Protein AF-A0A955DL67-F1 (afdb_monomer_lite)

Foldseek 3Di:
DDDDDDDDDDDDDDDDDDDDDDDPPPPPPPPPPVPPPPFAWEKPPDDPPDPHDDACQDPPNLLVLLQVLLVVQLVCVVVVNHDLAEEEFEGPNQDPVSVVVSQVSSCVSSVHDRYDHDAPVCPLGFYWYFRIWTGTRQKIKTKIKGWGQDPDPDPRRTFIKIKIWIWGGHPHRIDTPDIDIDDTNPDDDGDGDHDPPPPPPPCPPVNDPPPPPPPPPPPPDPPDDPPDDDDDDDDPDPDDDDDDDPDPDDDDDDDDDDDDDPPPDD

Structure (mmCIF, N/CA/C/O backbone):
data_AF-A0A955DL67-F1
#
_entry.id   AF-A0A955DL67-F1
#
loop_
_atom_site.group_PDB
_atom_site.id
_atom_site.type_symbol
_atom_site.label_atom_id
_atom_site.label_alt_id
_atom_site.label_comp_id
_atom_site.label_asym_id
_atom_site.label_entity_id
_atom_site.label_seq_id
_atom_site.pdbx_PDB_ins_code
_atom_site.Cartn_x
_atom_site.Cartn_y
_atom_site.Cartn_z
_atom_site.occupancy
_atom_site.B_iso_or_equiv
_atom_site.auth_seq_id
_atom_site.auth_comp_id
_atom_site.auth_asym_id
_atom_site.auth_atom_id
_atom_site.pdbx_PDB_model_num
ATOM 1 N N . MET A 1 1 ? 7.638 48.743 3.518 1.00 50.56 1 MET A N 1
ATOM 2 C CA . MET A 1 1 ? 6.334 49.421 3.695 1.00 50.56 1 MET A CA 1
ATOM 3 C C . MET A 1 1 ? 5.644 48.842 4.920 1.00 50.56 1 MET A C 1
ATOM 5 O O . MET A 1 1 ? 5.455 47.637 4.982 1.00 50.56 1 MET A O 1
ATOM 9 N N . LYS A 1 2 ? 5.372 49.690 5.919 1.00 55.09 2 LYS A N 1
ATOM 10 C CA . LYS A 1 2 ? 4.618 49.377 7.143 1.00 55.09 2 LYS A CA 1
ATOM 11 C C . LYS A 1 2 ? 3.129 49.570 6.864 1.00 55.09 2 LYS A C 1
ATOM 13 O O . LYS A 1 2 ? 2.764 50.664 6.449 1.00 55.09 2 LYS A O 1
ATOM 18 N N . THR A 1 3 ? 2.286 48.601 7.207 1.00 60.94 3 THR A N 1
ATOM 19 C CA . THR A 1 3 ? 0.854 48.851 7.432 1.00 60.94 3 THR A CA 1
ATOM 20 C C . THR A 1 3 ? 0.344 48.048 8.628 1.00 60.94 3 THR A C 1
ATOM 22 O O . THR A 1 3 ? 0.204 46.831 8.609 1.00 60.94 3 THR A O 1
ATOM 25 N N . HIS A 1 4 ? 0.096 48.808 9.693 1.00 60.84 4 HIS A N 1
ATOM 26 C CA . HIS A 1 4 ? -0.724 48.502 10.859 1.00 60.84 4 HIS A CA 1
ATOM 27 C C . HIS A 1 4 ? -2.166 48.137 10.460 1.00 60.84 4 HIS A C 1
ATOM 29 O O . HIS A 1 4 ? -2.760 48.839 9.643 1.00 60.84 4 HIS A O 1
ATOM 35 N N . ARG A 1 5 ? -2.786 47.160 11.138 1.00 58.16 5 ARG A N 1
ATOM 36 C CA . ARG A 1 5 ? -4.252 47.110 11.345 1.00 58.16 5 ARG A CA 1
ATOM 37 C C . ARG A 1 5 ? -4.576 46.237 12.564 1.00 58.16 5 ARG A C 1
ATOM 39 O O . ARG A 1 5 ? -4.344 45.039 12.553 1.00 58.16 5 ARG A O 1
ATOM 46 N N . GLN A 1 6 ? -4.696 46.869 13.729 1.00 59.53 6 GLN A N 1
ATOM 47 C CA . GLN A 1 6 ? -5.940 47.243 14.427 1.00 59.53 6 GLN A CA 1
ATOM 48 C C . GLN A 1 6 ? -6.676 46.065 15.085 1.00 59.53 6 GLN A C 1
ATOM 50 O O . GLN A 1 6 ? -7.442 45.337 14.465 1.00 59.53 6 GLN A O 1
ATOM 55 N N . ARG A 1 7 ? -6.439 45.962 16.401 1.00 59.59 7 ARG A N 1
ATOM 56 C CA . ARG A 1 7 ? -7.275 45.281 17.391 1.00 59.59 7 ARG A CA 1
ATOM 57 C C . ARG A 1 7 ? -8.605 46.030 17.513 1.00 59.59 7 ARG A C 1
ATOM 59 O O . ARG A 1 7 ? -8.595 47.220 17.817 1.00 59.59 7 ARG A O 1
ATOM 66 N N . GLY A 1 8 ? -9.715 45.325 17.337 1.00 55.12 8 GLY A N 1
ATOM 67 C CA . GLY A 1 8 ? -11.051 45.777 17.717 1.00 55.12 8 GLY A CA 1
ATOM 68 C C . GLY A 1 8 ? -11.641 44.784 18.707 1.00 55.12 8 GLY A C 1
ATOM 69 O O . GLY A 1 8 ? -12.022 43.685 18.319 1.00 55.12 8 GLY A O 1
ATOM 70 N N . GLY A 1 9 ? -11.648 45.153 19.988 1.00 64.62 9 GLY A N 1
ATOM 71 C CA . GLY A 1 9 ? -12.405 44.456 21.021 1.00 64.62 9 GLY A CA 1
ATOM 72 C C . GLY A 1 9 ? -13.867 44.895 21.000 1.00 64.62 9 GLY A C 1
ATOM 73 O O . GLY A 1 9 ? -14.167 46.048 20.697 1.00 64.62 9 GLY A O 1
ATOM 74 N N . ALA A 1 10 ? -14.764 43.982 21.359 1.00 58.53 10 ALA A N 1
ATOM 75 C CA . ALA A 1 10 ? -16.141 44.294 21.714 1.00 58.53 10 ALA A CA 1
ATOM 76 C C . ALA A 1 10 ? -16.630 43.330 22.818 1.00 58.53 10 ALA A C 1
ATOM 78 O O . ALA A 1 10 ? -16.063 42.247 22.972 1.00 58.53 10 ALA A O 1
ATOM 79 N N . PRO A 1 11 ? -17.601 43.762 23.643 1.00 59.66 11 PRO A N 1
ATOM 80 C CA . PRO A 1 11 ? -17.563 43.552 25.086 1.00 59.66 11 PRO A CA 1
ATOM 81 C C . PRO A 1 11 ? -18.395 42.381 25.616 1.00 59.66 11 PRO A C 1
ATOM 83 O O . PRO A 1 11 ? -19.334 41.885 24.996 1.00 59.66 11 PRO A O 1
ATOM 86 N N . ALA A 1 12 ? -18.044 42.031 26.852 1.00 55.19 12 ALA A N 1
ATOM 87 C CA . ALA A 1 12 ? -18.730 41.127 27.754 1.00 55.19 12 ALA A CA 1
ATOM 88 C C . ALA A 1 12 ? -20.240 41.396 27.866 1.00 55.19 12 ALA A C 1
ATOM 90 O O . ALA A 1 12 ? -20.678 42.513 28.146 1.00 55.19 12 ALA A O 1
ATOM 91 N N . ARG A 1 13 ? -21.024 40.320 27.772 1.00 57.78 13 ARG A N 1
ATOM 92 C CA . ARG A 1 13 ? -22.365 40.232 28.351 1.00 57.78 13 ARG A CA 1
ATOM 93 C C . ARG A 1 13 ? -22.395 39.068 29.332 1.00 57.78 13 ARG A C 1
ATOM 95 O O . ARG A 1 13 ? -22.744 37.945 28.994 1.00 57.78 13 ARG A O 1
ATOM 102 N N . ALA A 1 14 ? -21.984 39.371 30.560 1.00 60.62 14 ALA A N 1
ATOM 103 C CA . ALA A 1 14 ? -22.526 38.712 31.736 1.00 60.62 14 ALA A CA 1
ATOM 104 C C . ALA A 1 14 ? -24.006 39.095 31.828 1.00 60.62 14 ALA A C 1
ATOM 106 O O . ALA A 1 14 ? -24.291 40.266 31.619 1.00 60.62 14 ALA A O 1
ATOM 107 N N . TRP A 1 15 ? -24.900 38.146 32.117 1.00 51.53 15 TRP A N 1
ATOM 108 C CA . TRP A 1 15 ? -26.167 38.303 32.853 1.00 51.53 15 TRP A CA 1
ATOM 109 C C . TRP A 1 15 ? -26.753 36.904 33.093 1.00 51.53 15 TRP A C 1
ATOM 111 O O . TRP A 1 15 ? -26.822 36.098 32.171 1.00 51.53 15 TRP A O 1
ATOM 121 N N . GLY A 1 16 ? -27.160 36.626 34.336 1.00 48.31 16 GLY A N 1
ATOM 122 C CA . GLY A 1 16 ? -27.998 35.466 34.664 1.00 48.31 16 GLY A CA 1
ATOM 123 C C . GLY A 1 16 ? -27.368 34.363 35.517 1.00 48.31 16 GLY A C 1
ATOM 124 O O . GLY A 1 16 ? -27.493 33.190 35.189 1.00 48.31 16 GLY A O 1
ATOM 125 N N . ARG A 1 17 ? -26.736 34.704 36.648 1.00 62.28 17 ARG A N 1
ATOM 126 C CA . ARG A 1 17 ? -26.647 33.779 37.793 1.00 62.28 17 ARG A CA 1
ATOM 127 C C . ARG A 1 17 ? -27.934 33.946 38.594 1.00 62.28 17 ARG A C 1
ATOM 129 O O . ARG A 1 17 ? -28.106 35.034 39.130 1.00 62.28 17 ARG A O 1
ATOM 136 N N . THR A 1 18 ? -28.792 32.929 38.703 1.00 50.81 18 THR A N 1
ATOM 137 C CA . THR A 1 18 ? -29.360 32.461 39.991 1.00 50.81 18 THR A CA 1
ATOM 138 C C . THR A 1 18 ? -30.413 31.355 39.829 1.00 50.81 18 THR A C 1
ATOM 140 O O . THR A 1 18 ? -31.404 31.509 39.131 1.00 50.81 18 THR A O 1
ATOM 143 N N . ALA A 1 19 ? -30.180 30.281 40.592 1.00 52.47 19 ALA A N 1
ATOM 144 C CA . ALA A 1 19 ? -31.172 29.502 41.335 1.00 52.47 19 ALA A CA 1
ATOM 145 C C . ALA A 1 19 ? -32.145 28.575 40.585 1.00 52.47 19 ALA A C 1
ATOM 147 O O . ALA A 1 19 ? -33.325 28.880 40.540 1.00 52.47 19 ALA A O 1
ATOM 148 N N . ILE A 1 20 ? -31.678 27.375 40.193 1.00 53.81 20 ILE A N 1
ATOM 149 C CA . ILE A 1 20 ? -32.379 26.096 40.465 1.00 53.81 20 ILE A CA 1
ATOM 150 C C . ILE A 1 20 ? -31.325 24.988 40.702 1.00 53.81 20 ILE A C 1
ATOM 152 O O . ILE A 1 20 ? -30.972 24.221 39.814 1.00 53.81 20 ILE A O 1
ATOM 156 N N . TRP A 1 21 ? -30.792 24.933 41.922 1.00 51.16 21 TRP A N 1
ATOM 157 C CA . TRP A 1 21 ? -30.311 23.702 42.568 1.00 51.16 21 TRP A CA 1
ATOM 158 C C . TRP A 1 21 ? -31.463 23.325 43.522 1.00 51.16 21 TRP A C 1
ATOM 160 O O . TRP A 1 21 ? -31.921 24.202 44.245 1.00 51.16 21 TRP A O 1
ATOM 170 N N . MET A 1 22 ? -32.108 22.154 43.494 1.00 51.00 22 MET A N 1
ATOM 171 C CA . MET A 1 22 ? -31.718 20.989 44.310 1.00 51.00 22 MET A CA 1
ATOM 172 C C . MET A 1 22 ? -32.725 19.807 44.164 1.00 51.00 22 MET A C 1
ATOM 174 O O . MET A 1 22 ? -33.075 19.170 45.150 1.00 51.00 22 MET A O 1
ATOM 178 N N . LEU A 1 23 ? -33.221 19.476 42.962 1.00 49.91 23 LEU A N 1
ATOM 179 C CA . LEU A 1 23 ? -34.107 18.298 42.770 1.00 49.91 23 LEU A CA 1
ATOM 180 C C . LEU A 1 23 ? -33.753 17.424 41.546 1.00 49.91 23 LEU A C 1
ATOM 182 O O . LEU A 1 23 ? -34.611 16.764 40.973 1.00 49.91 23 LEU A O 1
ATOM 186 N N . ALA A 1 24 ? -32.476 17.384 41.151 1.00 52.12 24 ALA A N 1
ATOM 187 C CA . ALA A 1 24 ? -31.982 16.603 40.004 1.00 52.12 24 ALA A CA 1
ATOM 188 C C . ALA A 1 24 ? -30.765 15.719 40.362 1.00 52.12 24 ALA A C 1
ATOM 190 O O . ALA A 1 24 ? -29.822 15.591 39.588 1.00 52.12 24 ALA A O 1
ATOM 191 N N . GLY A 1 25 ? -30.756 15.141 41.568 1.00 49.00 25 GLY A N 1
ATOM 192 C CA . GLY A 1 25 ? -29.616 14.392 42.121 1.00 49.00 25 GLY A CA 1
ATOM 193 C C . GLY A 1 25 ? -29.577 12.882 41.841 1.00 49.00 25 GLY A C 1
ATOM 194 O O . GLY A 1 25 ? -28.689 12.220 42.359 1.00 49.00 25 GLY A O 1
ATOM 195 N N . GLY A 1 26 ? -30.514 12.314 41.068 1.00 47.59 26 GLY A N 1
ATOM 196 C CA . GLY A 1 26 ? -30.669 10.848 40.959 1.00 47.59 26 GLY A CA 1
ATOM 197 C C . GLY A 1 26 ? -30.517 10.219 39.568 1.00 47.59 26 GLY A C 1
ATOM 198 O O . GLY A 1 26 ? -30.445 9.001 39.472 1.00 47.59 26 GLY A O 1
ATOM 199 N N . LEU A 1 27 ? -30.460 11.005 38.486 1.00 50.97 27 LEU A N 1
ATOM 200 C CA . LEU A 1 27 ? -30.561 10.494 37.100 1.00 50.97 27 LEU A CA 1
ATOM 201 C C . LEU A 1 27 ? -29.361 10.847 36.199 1.00 50.97 27 LEU A C 1
ATOM 203 O O . LEU A 1 27 ? -29.427 10.691 34.985 1.00 50.97 27 LEU A O 1
ATOM 207 N N . LEU A 1 28 ? -28.249 11.299 36.786 1.00 51.88 28 LEU A N 1
ATOM 208 C CA . LEU A 1 28 ? -27.034 11.726 36.070 1.00 51.88 28 LEU A CA 1
ATOM 209 C C . LEU A 1 28 ? -25.841 10.762 36.223 1.00 51.88 28 LEU A C 1
ATOM 211 O O . LEU A 1 28 ? -24.746 11.070 35.765 1.00 51.88 28 LEU A O 1
ATOM 215 N N . GLY A 1 29 ? -26.043 9.592 36.843 1.00 53.12 29 GLY A N 1
ATOM 216 C CA . GLY A 1 29 ? -24.982 8.601 37.084 1.00 53.12 29 GLY A CA 1
ATOM 217 C C . GLY A 1 29 ? -24.897 7.444 36.077 1.00 53.12 29 GLY A C 1
ATOM 218 O O . GLY A 1 29 ? -23.952 6.668 36.146 1.00 53.12 29 GLY A O 1
ATOM 219 N N . GLY A 1 30 ? -25.862 7.295 35.159 1.00 53.47 30 GLY A N 1
ATOM 220 C CA . GLY A 1 30 ? -26.029 6.057 34.374 1.00 53.47 30 GLY A CA 1
ATOM 221 C C . GLY A 1 30 ? -25.525 6.062 32.925 1.00 53.47 30 GLY A C 1
ATOM 222 O O . GLY A 1 30 ? -25.425 4.996 32.326 1.00 53.47 30 GLY A O 1
ATOM 223 N N . SER A 1 31 ? -25.198 7.217 32.336 1.00 55.00 31 SER A N 1
ATOM 224 C CA . SER A 1 31 ? -25.031 7.320 30.869 1.00 55.00 31 SER A CA 1
ATOM 225 C C . SER A 1 31 ? -23.583 7.372 30.364 1.00 55.00 31 SER A C 1
ATOM 227 O O . SER A 1 31 ? -23.368 7.592 29.175 1.00 55.00 31 SER A O 1
ATOM 229 N N . LEU A 1 32 ? -22.574 7.162 31.221 1.00 55.41 32 LEU A N 1
ATOM 230 C CA . LEU A 1 32 ? -21.162 7.252 30.809 1.00 55.41 32 LEU A CA 1
ATOM 231 C C . LEU A 1 32 ? -20.592 5.961 30.183 1.00 55.41 32 LEU A C 1
ATOM 233 O O . LEU A 1 32 ? -19.505 5.999 29.616 1.00 55.41 32 LEU A O 1
ATOM 237 N N . ALA A 1 33 ? -21.314 4.835 30.236 1.00 55.84 33 ALA A N 1
ATOM 238 C CA . ALA A 1 33 ? -20.821 3.542 29.741 1.00 55.84 33 ALA A CA 1
ATOM 239 C C . ALA A 1 33 ? -21.082 3.280 28.240 1.00 55.84 33 ALA A C 1
ATOM 241 O O . ALA A 1 33 ? -20.516 2.349 27.677 1.00 55.84 33 ALA A O 1
ATOM 242 N N . LEU A 1 34 ? -21.898 4.100 27.564 1.00 54.91 34 LEU A N 1
ATOM 243 C CA . LEU A 1 34 ? -22.280 3.883 26.155 1.00 54.91 34 LEU A CA 1
ATOM 244 C C . LEU A 1 34 ? -21.429 4.664 25.138 1.00 54.91 34 LEU A C 1
ATOM 246 O O . LEU A 1 34 ? -21.654 4.559 23.936 1.00 54.91 34 LEU A O 1
ATOM 250 N N . LEU A 1 35 ? -20.425 5.420 25.594 1.00 55.50 35 LEU A N 1
ATOM 251 C CA . LEU A 1 35 ? -19.427 6.045 24.713 1.00 55.50 35 LEU A CA 1
ATOM 252 C C . LEU A 1 35 ? -18.197 5.155 24.474 1.00 55.50 35 LEU A C 1
ATOM 254 O O . LEU A 1 35 ? -17.226 5.614 23.872 1.00 55.50 35 LEU A O 1
ATOM 258 N N . GLY A 1 36 ? -18.247 3.887 24.898 1.00 55.50 36 GLY A N 1
ATOM 259 C CA . GLY A 1 36 ? -17.309 2.846 24.482 1.00 55.50 36 GLY A CA 1
ATOM 260 C C . GLY A 1 36 ? -17.472 2.560 22.991 1.00 55.50 36 GLY A C 1
ATOM 261 O O . GLY A 1 36 ? -18.089 1.574 22.604 1.00 55.50 36 GLY A O 1
ATOM 262 N N . GLY A 1 37 ? -16.981 3.476 22.155 1.00 57.62 37 GLY A N 1
ATOM 263 C CA . GLY A 1 37 ? -16.979 3.336 20.709 1.00 57.62 37 GLY A CA 1
ATOM 264 C C . GLY A 1 37 ? -16.319 2.021 20.331 1.00 57.62 37 GLY A C 1
ATOM 265 O O . GLY A 1 37 ? -15.267 1.688 20.871 1.00 57.62 37 GLY A O 1
ATOM 266 N N . CYS A 1 38 ? -16.960 1.279 19.432 1.00 64.94 38 CYS A N 1
ATOM 267 C CA . CYS A 1 38 ? -16.476 0.007 18.922 1.00 64.94 38 CYS A CA 1
ATOM 268 C C . CYS A 1 38 ? -15.022 0.166 18.457 1.00 64.94 38 CYS A C 1
ATOM 270 O O . CYS A 1 38 ? -14.762 0.709 17.379 1.00 64.94 38 CYS A O 1
ATOM 272 N N . ALA A 1 39 ? -14.069 -0.257 19.289 1.00 64.69 39 ALA A N 1
ATOM 273 C CA . ALA A 1 39 ? -12.673 -0.310 18.908 1.00 64.69 39 ALA A CA 1
ATOM 274 C C . ALA A 1 39 ? -12.589 -1.333 17.778 1.00 64.69 39 ALA A C 1
ATOM 276 O O . ALA A 1 39 ? -12.848 -2.518 17.977 1.00 64.69 39 ALA A O 1
ATOM 277 N N . THR A 1 40 ? -12.336 -0.852 16.563 1.00 79.50 40 THR A N 1
ATOM 278 C CA . THR A 1 40 ? -12.203 -1.753 15.427 1.00 79.50 40 THR A CA 1
ATOM 279 C C . THR A 1 40 ? -10.843 -2.420 15.534 1.00 79.50 40 THR A C 1
ATOM 281 O O . THR A 1 40 ? -9.809 -1.752 15.626 1.00 79.50 40 THR A O 1
ATOM 284 N N . TYR A 1 41 ? -10.871 -3.743 15.563 1.00 88.94 41 TYR A N 1
ATOM 285 C CA . TYR A 1 41 ? -9.701 -4.595 15.513 1.00 88.94 41 TYR A CA 1
ATOM 286 C C . TYR A 1 41 ? -9.743 -5.326 14.186 1.00 88.94 41 TYR A C 1
ATOM 288 O O . TYR A 1 41 ? -10.752 -5.958 13.878 1.00 88.94 41 TYR A O 1
ATOM 296 N N . ALA A 1 42 ? -8.679 -5.218 13.401 1.00 89.44 42 ALA A N 1
ATOM 297 C CA . ALA A 1 42 ? -8.591 -5.925 12.136 1.00 89.44 42 ALA A CA 1
ATOM 298 C C . ALA A 1 42 ? -7.161 -6.354 11.849 1.00 89.44 42 ALA A C 1
ATOM 300 O O . ALA A 1 42 ? -6.236 -5.570 12.060 1.00 89.44 42 ALA A O 1
ATOM 301 N N . ASN A 1 43 ? -6.996 -7.573 11.342 1.00 92.56 43 ASN A N 1
ATOM 302 C CA . ASN A 1 43 ? -5.698 -8.096 10.946 1.00 92.56 43 ASN A CA 1
ATOM 303 C C . ASN A 1 43 ? -5.789 -8.763 9.578 1.00 92.56 43 ASN A C 1
ATOM 305 O O . ASN A 1 43 ? -6.724 -9.501 9.281 1.00 92.56 43 ASN A O 1
ATOM 309 N N . TYR A 1 44 ? -4.760 -8.541 8.780 1.00 91.56 44 TYR A N 1
ATOM 310 C CA . TYR A 1 44 ? -4.447 -9.314 7.601 1.00 91.56 44 TYR A CA 1
ATOM 311 C C . TYR A 1 44 ? -2.927 -9.561 7.561 1.00 91.56 44 TYR A C 1
ATOM 313 O O . TYR A 1 44 ? -2.173 -8.597 7.729 1.00 91.56 44 TYR A O 1
ATOM 321 N N . PRO A 1 45 ? -2.458 -10.796 7.309 1.00 92.62 45 PRO A N 1
ATOM 322 C CA . PRO A 1 45 ? -3.263 -12.018 7.242 1.00 92.62 45 PRO A CA 1
ATOM 323 C C . PRO A 1 45 ? -3.965 -12.312 8.579 1.00 92.62 45 PRO A C 1
ATOM 325 O O . PRO A 1 45 ? -3.622 -11.736 9.615 1.00 92.62 45 PRO A O 1
ATOM 328 N N . ALA A 1 46 ? -4.979 -13.180 8.543 1.00 89.12 46 ALA A N 1
ATOM 329 C CA . ALA A 1 46 ? -5.701 -13.581 9.746 1.00 89.12 46 ALA A CA 1
ATOM 330 C C . ALA A 1 46 ? -4.741 -14.264 10.733 1.00 89.12 46 ALA A C 1
ATOM 332 O O . ALA A 1 46 ? -3.979 -15.155 10.356 1.00 89.12 46 ALA A O 1
ATOM 333 N N . ILE A 1 47 ? -4.786 -13.849 11.998 1.00 89.44 47 ILE A N 1
ATOM 334 C CA . ILE A 1 47 ? -4.052 -14.507 13.083 1.00 89.44 47 ILE A CA 1
ATOM 335 C C . ILE A 1 47 ? -5.002 -15.525 13.705 1.00 89.44 47 ILE A C 1
ATOM 337 O O . ILE A 1 47 ? -6.110 -15.166 14.111 1.00 89.44 47 ILE A O 1
ATOM 341 N N . GLU A 1 48 ? -4.587 -16.792 13.766 1.00 89.38 48 GLU A N 1
ATOM 342 C CA . GLU A 1 48 ? -5.400 -17.847 14.370 1.00 89.38 48 GLU A CA 1
ATOM 343 C C . GLU A 1 48 ? -5.780 -17.445 15.805 1.00 89.38 48 GLU A C 1
ATOM 345 O O . GLU A 1 48 ? -4.922 -17.044 16.593 1.00 89.38 48 GLU A O 1
ATOM 350 N N . ARG A 1 49 ? -7.070 -17.567 16.143 1.00 87.06 49 ARG A N 1
ATOM 351 C CA . ARG A 1 49 ? -7.631 -17.271 17.476 1.00 87.06 49 ARG A CA 1
ATOM 352 C C . ARG A 1 49 ? -7.658 -15.788 17.880 1.00 87.06 49 ARG A C 1
ATOM 354 O O . ARG A 1 49 ? -7.935 -15.504 19.043 1.00 87.06 49 ARG A O 1
ATOM 361 N N . ASP A 1 50 ? -7.427 -14.841 16.965 1.00 84.00 50 ASP A N 1
ATOM 362 C CA . ASP A 1 50 ? -7.728 -13.424 17.233 1.00 84.00 50 ASP A CA 1
ATOM 363 C C . ASP A 1 50 ? -9.227 -13.139 17.001 1.00 84.00 50 ASP A C 1
ATOM 365 O O . ASP A 1 50 ? -9.849 -13.673 16.084 1.00 84.00 50 ASP A O 1
ATOM 369 N N . LEU A 1 51 ? -9.807 -12.275 17.836 1.00 85.06 51 LEU A N 1
ATOM 370 C CA . LEU A 1 51 ? -11.185 -11.778 17.720 1.00 85.06 51 LEU A CA 1
ATOM 371 C C . LEU A 1 51 ? -11.306 -10.618 16.713 1.00 85.06 51 LEU A C 1
ATOM 373 O O . LEU A 1 51 ? -12.374 -10.023 16.563 1.00 85.06 51 LEU A O 1
ATOM 377 N N . ALA A 1 52 ? -10.204 -10.253 16.058 1.00 84.56 52 ALA A N 1
ATOM 378 C CA . ALA A 1 52 ? -10.156 -9.215 15.041 1.00 84.56 52 ALA A CA 1
ATOM 379 C C . ALA A 1 52 ? -10.949 -9.594 13.779 1.00 84.56 52 ALA A C 1
ATOM 381 O O . ALA A 1 52 ? -11.008 -10.755 13.372 1.00 84.56 52 ALA A O 1
ATOM 382 N N . VAL A 1 53 ? -11.519 -8.587 13.117 1.00 86.06 53 VAL A N 1
ATOM 383 C CA . VAL A 1 53 ? -12.165 -8.762 11.816 1.00 86.06 53 VAL A CA 1
ATOM 384 C C . VAL A 1 53 ? -11.094 -8.987 10.748 1.00 86.06 53 VAL A C 1
ATOM 386 O O . VAL A 1 53 ? -10.171 -8.188 10.609 1.00 86.06 53 VAL A O 1
ATOM 389 N N . ASN A 1 54 ? -11.230 -10.066 9.981 1.00 89.62 54 ASN A N 1
ATOM 390 C CA . ASN A 1 54 ? -10.227 -10.489 8.998 1.00 89.62 54 ASN A CA 1
ATOM 391 C C . ASN A 1 54 ? -10.663 -10.260 7.537 1.00 89.62 54 ASN A C 1
ATOM 393 O O . ASN A 1 54 ? -9.970 -10.688 6.619 1.00 89.62 54 ASN A O 1
ATOM 397 N N . ASP A 1 55 ? -11.812 -9.615 7.305 1.00 90.12 55 ASP A N 1
ATOM 398 C CA . ASP A 1 55 ? -12.306 -9.304 5.958 1.00 90.12 55 ASP A CA 1
ATOM 399 C C . ASP A 1 55 ? -11.661 -8.004 5.438 1.00 90.12 55 ASP A C 1
ATOM 401 O O . ASP A 1 55 ? -11.958 -6.935 5.974 1.00 90.12 55 ASP A O 1
ATOM 405 N N . PRO A 1 56 ? -10.814 -8.037 4.391 1.00 92.31 56 PRO A N 1
ATOM 406 C CA . PRO A 1 56 ? -10.150 -6.838 3.873 1.00 92.31 56 PRO A CA 1
ATOM 407 C C . PRO A 1 56 ? -11.109 -5.826 3.223 1.00 92.31 56 PRO A C 1
ATOM 409 O O . PRO A 1 56 ? -10.710 -4.692 2.951 1.00 92.31 56 PRO A O 1
ATOM 412 N N . ASN A 1 57 ? -12.368 -6.200 2.972 1.00 92.75 57 ASN A N 1
ATOM 413 C CA . ASN A 1 57 ? -13.362 -5.340 2.331 1.00 92.75 57 ASN A CA 1
ATOM 414 C C . ASN A 1 57 ? -14.104 -4.428 3.317 1.00 92.75 57 ASN A C 1
ATOM 416 O O . ASN A 1 57 ? -14.760 -3.472 2.892 1.00 92.75 57 ASN A O 1
ATOM 420 N N . ILE A 1 58 ? -14.014 -4.689 4.624 1.00 91.94 58 ILE A N 1
ATOM 421 C CA . ILE A 1 58 ? -14.738 -3.908 5.629 1.00 91.94 58 ILE A CA 1
ATOM 422 C C . ILE A 1 58 ? -14.025 -2.597 5.968 1.00 91.94 58 ILE A C 1
ATOM 424 O O . ILE A 1 58 ? -12.798 -2.503 6.050 1.00 91.94 58 ILE A O 1
ATOM 428 N N . HIS A 1 59 ? -14.808 -1.549 6.226 1.00 91.44 59 HIS A N 1
ATOM 429 C CA . HIS A 1 59 ? -14.255 -0.316 6.778 1.00 91.44 59 HIS A CA 1
ATOM 430 C C . HIS A 1 59 ? -13.633 -0.578 8.163 1.00 91.44 59 HIS A C 1
ATOM 432 O O . HIS A 1 59 ? -14.278 -1.221 8.989 1.00 91.44 59 HIS A O 1
ATOM 438 N N . PRO A 1 60 ? -12.428 -0.043 8.457 1.00 93.00 60 PRO A N 1
ATOM 439 C CA . PRO A 1 60 ? -11.702 0.989 7.704 1.00 93.00 60 PRO A CA 1
ATOM 440 C C . PRO A 1 60 ? -10.542 0.490 6.810 1.00 93.00 60 PRO A C 1
ATOM 442 O O . PRO A 1 60 ? -9.772 1.324 6.326 1.00 93.00 60 PRO A O 1
ATOM 445 N N . ILE A 1 61 ? -10.398 -0.819 6.575 1.00 94.88 61 ILE A N 1
ATOM 446 C CA . ILE A 1 61 ? -9.206 -1.427 5.949 1.00 94.88 61 ILE A CA 1
ATOM 447 C C . ILE A 1 61 ? -8.878 -0.849 4.556 1.00 94.88 61 ILE A C 1
ATOM 449 O O . ILE A 1 61 ? -7.742 -0.399 4.376 1.00 94.88 61 ILE A O 1
ATOM 453 N N . PRO A 1 62 ? -9.822 -0.723 3.597 1.00 96.06 62 PRO A N 1
ATOM 454 C CA . PRO A 1 62 ? -9.520 -0.160 2.276 1.00 96.06 62 PRO A CA 1
ATOM 455 C C . PRO A 1 62 ? -8.951 1.261 2.324 1.00 96.06 62 PRO A C 1
ATOM 457 O O . PRO A 1 62 ? -8.035 1.607 1.578 1.00 96.06 62 PRO A O 1
ATOM 460 N N . GLY A 1 63 ? -9.448 2.086 3.251 1.00 95.50 63 GLY A N 1
ATOM 461 C CA . GLY A 1 63 ? -8.951 3.448 3.437 1.00 95.50 63 GLY A CA 1
ATOM 462 C C . GLY A 1 63 ? -7.518 3.490 3.972 1.00 95.50 63 GLY A C 1
ATOM 463 O O . GLY A 1 63 ? -6.754 4.379 3.590 1.00 95.50 63 GLY A O 1
ATOM 464 N N . LEU A 1 64 ? -7.154 2.525 4.822 1.00 96.06 64 LEU A N 1
ATOM 465 C CA . LEU A 1 64 ? -5.803 2.366 5.353 1.00 96.06 64 LEU A CA 1
ATOM 466 C C . LEU A 1 64 ? -4.825 1.924 4.252 1.00 96.06 64 LEU A C 1
ATOM 468 O O . LEU A 1 64 ? -3.781 2.553 4.083 1.00 96.06 64 LEU A O 1
ATOM 472 N N . MET A 1 65 ? -5.204 0.906 3.466 1.00 97.69 65 MET A N 1
ATOM 473 C CA . MET A 1 65 ? -4.416 0.408 2.329 1.00 97.69 65 MET A CA 1
ATOM 474 C C . MET A 1 65 ? -4.145 1.523 1.319 1.00 97.69 65 MET A C 1
ATOM 476 O O . MET A 1 65 ? -2.990 1.804 1.003 1.00 97.69 65 MET A O 1
ATOM 480 N N . ARG A 1 66 ? -5.197 2.235 0.894 1.00 97.69 66 ARG A N 1
ATOM 481 C CA . ARG A 1 66 ? -5.088 3.384 -0.011 1.00 97.69 66 ARG A CA 1
ATOM 482 C C . ARG A 1 66 ? -4.123 4.435 0.529 1.00 97.69 66 ARG A C 1
ATOM 484 O O . ARG A 1 66 ? -3.234 4.889 -0.183 1.00 97.69 66 ARG A O 1
ATOM 491 N N . ARG A 1 67 ? -4.258 4.829 1.801 1.00 98.06 67 ARG A N 1
ATOM 492 C CA . ARG A 1 67 ? -3.390 5.861 2.389 1.00 98.06 67 ARG A CA 1
ATOM 493 C C . ARG A 1 67 ? -1.923 5.434 2.422 1.00 98.06 67 ARG A C 1
ATOM 495 O O . ARG A 1 67 ? -1.051 6.265 2.157 1.00 98.06 67 ARG A O 1
ATOM 502 N N . ALA A 1 68 ? -1.663 4.170 2.743 1.00 98.38 68 ALA A N 1
ATOM 503 C CA . ALA A 1 68 ? -0.324 3.603 2.744 1.00 98.38 68 ALA A CA 1
ATOM 504 C C . ALA A 1 68 ? 0.281 3.588 1.330 1.00 98.38 68 ALA A C 1
ATOM 506 O O . ALA A 1 68 ? 1.385 4.096 1.131 1.00 98.38 68 ALA A O 1
ATOM 507 N N . LEU A 1 69 ? -0.475 3.109 0.338 1.00 98.69 69 LEU A N 1
ATOM 508 C CA . LEU A 1 69 ? -0.052 3.070 -1.064 1.00 98.69 69 LEU A CA 1
ATOM 509 C C . LEU A 1 69 ? 0.220 4.468 -1.623 1.00 98.69 69 LEU A C 1
ATOM 511 O O . LEU A 1 69 ? 1.278 4.688 -2.206 1.00 98.69 69 LEU A O 1
ATOM 515 N N . VAL A 1 70 ? -0.656 5.445 -1.363 1.00 98.56 70 VAL A N 1
ATOM 516 C CA . VAL A 1 70 ? -0.445 6.846 -1.771 1.00 98.56 70 VAL A CA 1
ATOM 517 C C . VAL A 1 70 ? 0.892 7.381 -1.259 1.00 98.56 70 VAL A C 1
ATOM 519 O O . VAL A 1 70 ? 1.601 8.082 -1.982 1.00 98.56 70 VAL A O 1
ATOM 522 N N . ARG A 1 71 ? 1.271 7.043 -0.019 1.00 98.44 71 ARG A N 1
ATOM 523 C CA . ARG A 1 71 ? 2.555 7.475 0.544 1.00 98.44 71 ARG A CA 1
ATOM 524 C C . ARG A 1 71 ? 3.745 6.818 -0.153 1.00 98.44 71 ARG A C 1
ATOM 526 O O . ARG A 1 71 ? 4.739 7.515 -0.359 1.00 98.44 71 ARG A O 1
ATOM 533 N N . VAL A 1 72 ? 3.660 5.525 -0.469 1.00 98.56 72 VAL A N 1
ATOM 534 C CA . VAL A 1 72 ? 4.740 4.755 -1.113 1.00 98.56 72 VAL A CA 1
ATOM 535 C C . VAL A 1 72 ? 4.910 5.158 -2.576 1.00 98.56 72 VAL A C 1
ATOM 537 O O . VAL A 1 72 ? 6.005 5.547 -2.971 1.00 98.56 72 VAL A O 1
ATOM 540 N N . LEU A 1 73 ? 3.829 5.156 -3.356 1.00 98.44 73 LEU A N 1
ATOM 541 C CA . LEU A 1 73 ? 3.855 5.531 -4.772 1.00 98.44 73 LEU A CA 1
ATOM 542 C C . LEU A 1 73 ? 4.227 7.003 -4.958 1.00 98.44 73 LEU A C 1
ATOM 544 O O . LEU A 1 73 ? 5.010 7.345 -5.839 1.00 98.44 73 LEU A O 1
ATOM 548 N N . GLY A 1 74 ? 3.724 7.883 -4.086 1.00 98.31 74 GLY A N 1
ATOM 549 C CA . GLY A 1 74 ? 4.131 9.285 -4.070 1.00 98.31 74 GLY A CA 1
ATOM 550 C C . GLY A 1 74 ? 5.627 9.454 -3.793 1.00 98.31 74 GLY A C 1
ATOM 551 O O . GLY A 1 74 ? 6.265 10.293 -4.422 1.00 98.31 74 GLY A O 1
ATOM 552 N N . ASP A 1 75 ? 6.204 8.640 -2.901 1.00 98.25 75 ASP A N 1
ATOM 553 C CA . ASP A 1 75 ? 7.649 8.630 -2.650 1.00 98.25 75 ASP A CA 1
ATOM 554 C C . ASP A 1 75 ? 8.427 8.217 -3.900 1.00 98.25 75 ASP A C 1
ATOM 556 O O . ASP A 1 75 ? 9.360 8.906 -4.299 1.00 98.25 75 ASP A O 1
ATOM 560 N N . ASP A 1 76 ? 8.034 7.121 -4.545 1.00 98.19 76 ASP A N 1
ATOM 561 C CA . ASP A 1 76 ? 8.727 6.631 -5.736 1.00 98.19 76 ASP A CA 1
ATOM 562 C C . ASP A 1 76 ? 8.602 7.593 -6.913 1.00 98.19 76 ASP A C 1
ATOM 564 O O . ASP A 1 76 ? 9.599 7.852 -7.589 1.00 98.19 76 ASP A O 1
ATOM 568 N N . ARG A 1 77 ? 7.436 8.221 -7.098 1.00 97.50 77 ARG A N 1
ATOM 569 C CA . ARG A 1 77 ? 7.248 9.289 -8.086 1.00 97.50 77 ARG A CA 1
ATOM 570 C C . ARG A 1 77 ? 8.180 10.470 -7.827 1.00 97.50 77 ARG A C 1
ATOM 572 O O . ARG A 1 77 ? 8.846 10.929 -8.750 1.00 97.50 77 ARG A O 1
ATOM 579 N N . LEU A 1 78 ? 8.256 10.952 -6.584 1.00 98.00 78 LEU A N 1
ATOM 580 C CA . LEU A 1 78 ? 9.104 12.094 -6.218 1.00 98.00 78 LEU A CA 1
ATOM 581 C C . LEU A 1 78 ? 10.598 11.823 -6.436 1.00 98.00 78 LEU A C 1
ATOM 583 O O . LEU A 1 78 ? 11.341 12.749 -6.750 1.00 98.00 78 LEU A O 1
ATOM 587 N N . HIS A 1 79 ? 11.033 10.571 -6.295 1.00 97.50 79 HIS A N 1
ATOM 588 C CA . HIS A 1 79 ? 12.426 10.171 -6.500 1.00 97.50 79 HIS A CA 1
ATOM 589 C C . HIS A 1 79 ? 12.713 9.638 -7.913 1.00 97.50 79 HIS A C 1
ATOM 591 O O . HIS A 1 79 ? 13.800 9.111 -8.140 1.00 97.50 79 HIS A O 1
ATOM 597 N N . GLY A 1 80 ? 11.762 9.728 -8.851 1.00 96.94 80 GLY A N 1
ATOM 598 C CA . GLY A 1 80 ? 11.936 9.224 -10.219 1.00 96.94 80 GLY A CA 1
ATOM 599 C C . GLY A 1 80 ? 12.123 7.704 -10.307 1.00 96.94 80 GLY A C 1
ATOM 600 O O . GLY A 1 80 ? 12.722 7.218 -11.258 1.00 96.94 80 GLY A O 1
ATOM 601 N N . ARG A 1 81 ? 11.643 6.95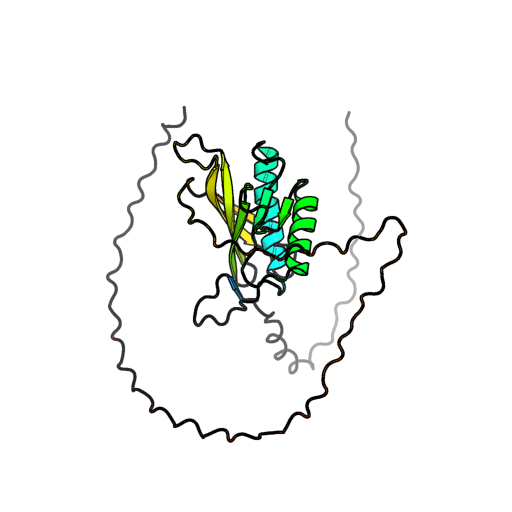6 -9.306 1.00 96.38 81 ARG A N 1
ATOM 602 C CA . ARG A 1 81 ? 11.692 5.484 -9.247 1.00 96.38 81 ARG A CA 1
ATOM 603 C C . ARG A 1 81 ? 10.410 4.822 -9.754 1.00 96.38 81 ARG A C 1
ATOM 605 O O . ARG A 1 81 ? 10.343 3.600 -9.796 1.00 96.38 81 ARG A O 1
ATOM 612 N N . MET A 1 82 ? 9.392 5.617 -10.085 1.00 97.25 82 MET A N 1
ATOM 613 C CA . MET A 1 82 ? 8.098 5.115 -10.536 1.00 97.25 82 MET A CA 1
ATOM 614 C C . MET A 1 82 ? 8.209 4.567 -11.968 1.00 97.25 82 MET A C 1
ATOM 616 O O . MET A 1 82 ? 8.568 5.335 -12.865 1.00 97.25 82 MET A O 1
ATOM 620 N N . PRO A 1 83 ? 7.903 3.283 -12.206 1.00 96.25 83 PRO A N 1
ATOM 621 C CA . PRO A 1 83 ? 7.858 2.733 -13.557 1.00 96.25 83 PRO A CA 1
ATOM 622 C C . PRO A 1 83 ? 6.650 3.278 -14.336 1.00 96.25 83 PRO A C 1
ATOM 624 O O . PRO A 1 83 ? 5.660 3.716 -13.750 1.00 96.25 83 PRO A O 1
ATOM 627 N N . GLU A 1 84 ? 6.722 3.222 -15.667 1.00 97.06 84 GLU A N 1
ATOM 628 C CA . GLU A 1 84 ? 5.621 3.647 -16.545 1.00 97.06 84 GLU A CA 1
ATOM 629 C C . GLU A 1 84 ? 4.384 2.750 -16.397 1.00 97.06 84 GLU A C 1
ATOM 631 O O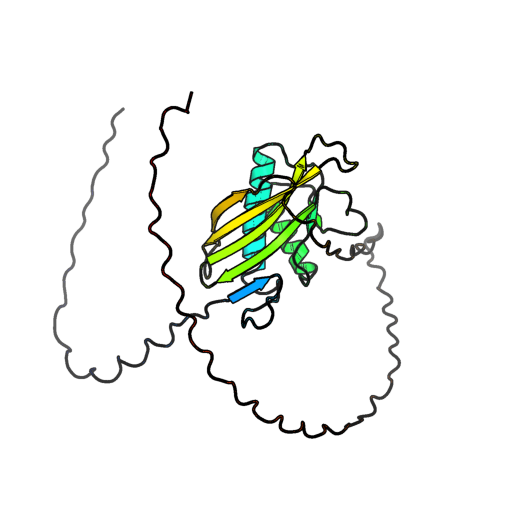 . GLU A 1 84 ? 3.261 3.248 -16.356 1.00 97.06 84 GLU A O 1
ATOM 636 N N . ARG A 1 85 ? 4.605 1.436 -16.274 1.00 97.62 85 ARG A N 1
ATOM 637 C CA . ARG A 1 85 ? 3.580 0.422 -16.004 1.00 97.62 85 ARG A CA 1
ATOM 638 C C . ARG A 1 85 ? 3.934 -0.366 -14.754 1.00 97.62 85 ARG A C 1
ATOM 640 O O . ARG A 1 85 ? 5.106 -0.664 -14.520 1.00 97.62 85 ARG A O 1
ATOM 647 N N . TRP A 1 86 ? 2.927 -0.699 -13.962 1.00 98.00 86 TRP A N 1
ATOM 648 C CA . TRP A 1 86 ? 3.087 -1.435 -12.713 1.00 98.00 86 TRP A CA 1
ATOM 649 C C . TRP A 1 86 ? 1.793 -2.140 -12.335 1.00 98.00 86 TRP A C 1
ATOM 651 O O . TRP A 1 86 ? 0.706 -1.695 -12.699 1.00 98.00 86 TRP A O 1
ATOM 661 N N . ALA A 1 87 ? 1.920 -3.204 -11.551 1.00 97.62 87 ALA A N 1
ATOM 662 C CA . ALA A 1 87 ? 0.779 -3.943 -11.034 1.00 97.62 87 ALA A CA 1
ATOM 663 C C . ALA A 1 87 ? 0.590 -3.701 -9.528 1.00 97.62 87 ALA A C 1
ATOM 665 O O . ALA A 1 87 ? 1.553 -3.498 -8.780 1.00 97.62 87 ALA A O 1
ATOM 666 N N . LEU A 1 88 ? -0.659 -3.745 -9.072 1.00 98.19 88 LEU A N 1
ATOM 667 C CA . LEU A 1 88 ? -1.052 -3.678 -7.672 1.00 98.19 88 LEU A CA 1
ATOM 668 C C . LEU A 1 88 ? -1.591 -5.034 -7.216 1.00 98.19 88 LEU A C 1
ATOM 670 O O . LEU A 1 88 ? -2.590 -5.530 -7.734 1.00 98.19 88 LEU A O 1
ATOM 674 N N . ASN A 1 89 ? -0.963 -5.588 -6.186 1.00 98.00 89 ASN A N 1
ATOM 675 C CA . ASN A 1 89 ? -1.428 -6.765 -5.469 1.00 98.00 89 ASN A CA 1
ATOM 676 C C . ASN A 1 89 ? -1.955 -6.341 -4.086 1.00 98.00 89 ASN A C 1
ATOM 678 O O . ASN A 1 89 ? -1.300 -5.613 -3.332 1.00 98.00 89 ASN A O 1
ATOM 682 N N . LEU A 1 90 ? -3.161 -6.783 -3.752 1.00 97.75 90 LEU A N 1
ATOM 683 C CA . LEU A 1 90 ? -3.865 -6.461 -2.506 1.00 97.75 90 LEU A CA 1
ATOM 684 C C . LEU A 1 90 ? -4.105 -7.739 -1.691 1.00 97.75 90 LEU A C 1
ATOM 686 O O . LEU A 1 90 ? -3.966 -8.838 -2.225 1.00 97.75 90 LEU A O 1
ATOM 690 N N . PRO A 1 91 ? -4.477 -7.624 -0.404 1.00 96.56 91 PRO A N 1
ATOM 691 C CA . PRO A 1 91 ? -4.758 -8.770 0.447 1.00 96.56 91 PRO A CA 1
ATOM 692 C C . PRO A 1 91 ? -5.735 -9.776 -0.164 1.00 96.56 91 PRO A C 1
ATOM 694 O O . PRO A 1 91 ? -6.750 -9.392 -0.759 1.00 96.56 91 PRO A O 1
ATOM 697 N N . LYS A 1 92 ? -5.482 -11.065 0.076 1.00 95.00 92 LYS A N 1
ATOM 698 C CA . LYS A 1 92 ? -6.390 -12.163 -0.253 1.00 95.00 92 LYS A CA 1
ATOM 699 C C . LYS A 1 92 ? -7.779 -11.887 0.294 1.00 95.00 92 LYS A C 1
ATOM 701 O O . LYS A 1 92 ? -7.935 -11.500 1.449 1.00 95.00 92 LYS A O 1
ATOM 706 N N . GLY A 1 93 ? -8.785 -12.144 -0.532 1.00 94.00 93 GLY A N 1
ATOM 707 C CA . GLY A 1 93 ? -10.180 -11.904 -0.180 1.00 94.00 93 GLY A CA 1
ATOM 708 C C . GLY A 1 93 ? -10.650 -10.480 -0.464 1.00 94.00 93 GLY A C 1
ATOM 709 O O . GLY A 1 93 ? -11.840 -10.221 -0.317 1.00 94.00 93 GLY A O 1
ATOM 710 N N . THR A 1 94 ? -9.782 -9.566 -0.919 1.00 96.38 94 THR A N 1
ATOM 711 C CA . THR A 1 94 ? -10.236 -8.269 -1.444 1.00 96.38 94 THR A CA 1
ATOM 712 C C . THR A 1 94 ? -11.048 -8.512 -2.718 1.00 96.38 94 THR A C 1
ATOM 714 O O . THR A 1 94 ? -10.540 -9.064 -3.695 1.00 96.38 94 THR A O 1
ATOM 717 N N . GLY A 1 95 ? -12.324 -8.129 -2.712 1.00 95.06 95 GLY A N 1
ATOM 718 C CA . GLY A 1 95 ? -13.204 -8.271 -3.869 1.00 95.06 95 GLY A CA 1
ATOM 719 C C . GLY A 1 95 ? -12.771 -7.364 -5.021 1.00 95.06 95 GLY A C 1
ATOM 720 O O . GLY A 1 95 ? -12.232 -6.285 -4.788 1.00 95.06 95 GLY A O 1
ATOM 721 N N . TYR A 1 96 ? -13.045 -7.765 -6.264 1.00 94.69 96 TYR A N 1
ATOM 722 C CA . TYR A 1 96 ? -12.599 -7.037 -7.461 1.00 94.69 96 TYR A CA 1
ATOM 723 C C . TYR A 1 96 ? -13.015 -5.557 -7.465 1.00 94.69 96 TYR A C 1
ATOM 725 O O . TYR A 1 96 ? -12.164 -4.678 -7.548 1.00 94.69 96 TYR A O 1
ATOM 733 N N . ALA A 1 97 ? -14.300 -5.264 -7.237 1.00 95.06 97 ALA A N 1
ATOM 734 C CA . ALA A 1 97 ? -14.800 -3.886 -7.181 1.00 95.06 97 ALA A CA 1
ATOM 735 C C . ALA A 1 97 ? -14.128 -3.045 -6.075 1.00 95.06 97 ALA A C 1
ATOM 737 O O . ALA A 1 97 ? -13.946 -1.835 -6.213 1.00 95.06 97 ALA A O 1
ATOM 738 N N . MET A 1 98 ? -13.746 -3.679 -4.960 1.00 96.06 98 MET A N 1
ATOM 739 C CA . MET A 1 98 ? -12.985 -3.020 -3.900 1.00 96.06 98 MET A CA 1
ATOM 740 C C . MET A 1 98 ? -11.547 -2.748 -4.346 1.00 96.06 98 MET A C 1
ATOM 742 O O . MET A 1 98 ? -11.043 -1.649 -4.118 1.00 96.06 98 MET A O 1
ATOM 746 N N . ALA A 1 99 ? -10.902 -3.734 -4.969 1.00 97.00 99 ALA A N 1
ATOM 747 C CA . ALA A 1 99 ? -9.540 -3.638 -5.468 1.00 97.00 99 ALA A CA 1
ATOM 748 C C . ALA A 1 99 ? -9.407 -2.533 -6.526 1.00 97.00 99 ALA A C 1
ATOM 750 O O . ALA A 1 99 ? -8.547 -1.664 -6.385 1.00 97.00 99 ALA A O 1
ATOM 751 N N . GLU A 1 100 ? -10.312 -2.495 -7.508 1.00 96.56 100 GLU A N 1
ATOM 752 C CA . GLU A 1 100 ? -10.365 -1.438 -8.523 1.00 96.56 100 GLU A CA 1
ATOM 753 C C . GLU A 1 100 ? -10.543 -0.059 -7.895 1.00 96.56 100 GLU A C 1
ATOM 755 O O . GLU A 1 100 ? -9.825 0.880 -8.236 1.00 96.56 100 GLU A O 1
ATOM 760 N N . ARG A 1 101 ? -11.452 0.071 -6.921 1.00 97.38 101 ARG A N 1
ATOM 761 C CA . ARG A 1 101 ? -11.647 1.336 -6.207 1.00 97.38 101 ARG A CA 1
ATOM 762 C C . ARG A 1 101 ? -10.383 1.772 -5.465 1.00 97.38 101 ARG A C 1
ATOM 764 O O . ARG A 1 101 ? -10.009 2.941 -5.532 1.00 97.38 101 ARG A O 1
ATOM 771 N N . VAL A 1 102 ? -9.716 0.855 -4.759 1.00 97.62 102 VAL A N 1
ATOM 772 C CA . VAL A 1 102 ? -8.453 1.150 -4.063 1.00 97.62 102 VAL A CA 1
ATOM 773 C C . VAL A 1 102 ? -7.373 1.567 -5.057 1.00 97.62 102 VAL A C 1
ATOM 775 O O . VAL A 1 102 ? -6.656 2.524 -4.770 1.00 97.62 102 VAL A O 1
ATOM 778 N N . LEU A 1 103 ? -7.267 0.901 -6.208 1.00 97.94 103 LEU A N 1
ATOM 779 C CA . LEU A 1 103 ? -6.321 1.248 -7.267 1.00 97.94 103 LEU A CA 1
ATOM 780 C C . LEU A 1 103 ? -6.602 2.652 -7.818 1.00 97.94 103 LEU A C 1
ATOM 782 O O . LEU A 1 103 ? -5.729 3.517 -7.747 1.00 97.94 103 LEU A O 1
ATOM 786 N N . ALA A 1 104 ? -7.824 2.900 -8.293 1.00 98.12 104 ALA A N 1
ATOM 787 C CA . ALA A 1 104 ? -8.220 4.159 -8.917 1.00 98.12 104 ALA A CA 1
ATOM 788 C C . ALA A 1 104 ? -8.014 5.359 -7.978 1.00 98.12 104 ALA A C 1
ATOM 790 O O . ALA A 1 104 ? -7.350 6.333 -8.339 1.00 98.12 104 ALA A O 1
ATOM 791 N N . GLU A 1 105 ? -8.499 5.270 -6.735 1.00 98.25 105 GLU A N 1
ATOM 792 C CA . GLU A 1 105 ? -8.359 6.359 -5.764 1.00 98.25 105 GLU A CA 1
ATOM 793 C C . GLU A 1 105 ? -6.902 6.556 -5.309 1.00 98.25 105 GLU A C 1
ATOM 795 O O . GLU A 1 105 ? -6.482 7.679 -5.022 1.00 98.25 105 GLU A O 1
ATOM 800 N N . THR A 1 106 ? -6.117 5.475 -5.220 1.00 98.38 106 THR A N 1
ATOM 801 C CA . THR A 1 106 ? -4.674 5.553 -4.948 1.00 98.38 106 THR A CA 1
ATOM 802 C C . THR A 1 106 ? -3.955 6.312 -6.061 1.00 98.38 106 THR A C 1
ATOM 804 O O . THR A 1 106 ? -3.162 7.210 -5.768 1.00 98.38 106 THR A O 1
ATOM 807 N N . MET A 1 107 ? -4.223 5.960 -7.323 1.00 98.38 107 MET A N 1
ATOM 808 C CA . MET A 1 107 ? -3.598 6.573 -8.496 1.00 98.38 107 MET A CA 1
ATOM 809 C C . MET A 1 107 ? -3.892 8.069 -8.570 1.00 98.38 107 MET A C 1
ATOM 811 O O . MET A 1 107 ? -2.965 8.876 -8.684 1.00 98.38 107 MET A O 1
ATOM 815 N N . GLU A 1 108 ? -5.164 8.437 -8.404 1.00 98.19 108 GLU A N 1
ATOM 816 C CA . GLU A 1 108 ? -5.612 9.828 -8.362 1.00 98.19 108 GLU A CA 1
ATOM 817 C C . GLU A 1 108 ? -4.892 10.616 -7.255 1.00 98.19 108 GLU A C 1
ATOM 819 O O . GLU A 1 108 ? -4.284 11.654 -7.513 1.00 98.19 108 GLU A O 1
ATOM 824 N N . GLN A 1 109 ? -4.895 10.106 -6.018 1.00 97.88 109 GLN A N 1
ATOM 825 C CA . GLN A 1 109 ? -4.325 10.819 -4.868 1.00 97.88 109 GLN A CA 1
ATOM 826 C C . GLN A 1 109 ? -2.793 10.902 -4.890 1.00 97.88 109 GLN A C 1
ATOM 828 O O . GLN A 1 109 ? -2.227 11.873 -4.383 1.00 97.88 109 GLN A O 1
ATOM 833 N N . ALA A 1 110 ? -2.106 9.896 -5.437 1.00 98.06 110 ALA A N 1
ATOM 834 C CA . ALA A 1 110 ? -0.649 9.907 -5.580 1.00 98.06 110 ALA A CA 1
ATOM 835 C C . ALA A 1 110 ? -0.172 10.699 -6.813 1.00 98.06 110 ALA A C 1
ATOM 837 O O . ALA A 1 110 ? 1.010 11.068 -6.888 1.00 98.06 110 ALA A O 1
ATOM 838 N N . GLY A 1 111 ? -1.076 10.981 -7.759 1.00 98.06 111 GLY A N 1
ATOM 839 C CA . GLY A 1 111 ? -0.757 11.596 -9.044 1.00 98.06 111 GLY A CA 1
ATOM 840 C C . GLY A 1 111 ? 0.124 10.689 -9.903 1.00 98.06 111 GLY A C 1
ATOM 841 O O . GLY A 1 111 ? 1.124 11.156 -10.448 1.00 98.06 111 GLY A O 1
ATOM 842 N N . VAL A 1 112 ? -0.198 9.393 -9.951 1.00 98.19 112 VAL A N 1
ATOM 843 C CA . VAL A 1 112 ? 0.499 8.375 -10.758 1.00 98.19 112 VAL A CA 1
ATOM 844 C C . VAL A 1 112 ? -0.457 7.756 -11.777 1.00 98.19 112 VAL A C 1
ATOM 846 O O . VAL A 1 112 ? -1.666 7.716 -11.563 1.00 98.19 112 VAL A O 1
ATOM 849 N N . THR A 1 113 ? 0.089 7.250 -12.880 1.00 98.25 113 THR A N 1
ATOM 850 C CA . THR A 1 113 ? -0.648 6.575 -13.962 1.00 98.25 113 THR A CA 1
ATOM 851 C C . THR A 1 113 ? -0.091 5.167 -14.204 1.00 98.25 113 THR A C 1
ATOM 853 O O . THR A 1 113 ? 0.850 4.760 -13.523 1.00 98.25 113 THR A O 1
ATOM 856 N N . GLY A 1 114 ? -0.683 4.413 -15.139 1.00 97.19 114 GLY A N 1
ATOM 857 C CA . GLY A 1 114 ? -0.149 3.122 -15.607 1.00 97.19 114 GLY A CA 1
ATOM 858 C C . GLY A 1 114 ? -0.245 1.958 -14.616 1.00 97.19 114 GLY A C 1
ATOM 859 O O . GLY A 1 114 ? 0.402 0.935 -14.824 1.00 97.19 114 GLY A O 1
ATOM 860 N N . GLY A 1 115 ? -1.016 2.128 -13.540 1.00 97.81 115 GLY A N 1
ATOM 861 C CA . GLY A 1 115 ? -1.290 1.076 -12.570 1.00 97.81 115 GLY A CA 1
ATOM 862 C C . GLY A 1 115 ? -2.427 0.180 -13.029 1.00 97.81 115 GLY A C 1
ATOM 863 O O . GLY A 1 115 ? -3.461 0.675 -13.475 1.00 97.81 115 GLY A O 1
ATOM 864 N N . GLU A 1 116 ? -2.246 -1.122 -12.872 1.00 97.38 116 GLU A N 1
ATOM 865 C CA . GLU A 1 116 ? -3.255 -2.151 -13.122 1.00 97.38 116 GLU A CA 1
ATOM 866 C C . GLU A 1 116 ? -3.332 -3.121 -11.938 1.00 97.38 116 GLU A C 1
ATOM 868 O O . GLU A 1 116 ? -2.411 -3.201 -11.126 1.00 97.38 116 GLU A O 1
ATOM 873 N N . LEU A 1 117 ? -4.449 -3.831 -11.778 1.00 97.31 117 LEU A N 1
ATOM 874 C CA . LEU A 1 117 ? -4.518 -4.914 -10.795 1.00 97.31 117 LEU A CA 1
ATOM 875 C C . LEU A 1 117 ? -3.680 -6.092 -11.287 1.00 97.31 117 LEU A C 1
ATOM 877 O O . LEU A 1 117 ? -3.634 -6.353 -12.489 1.00 97.31 117 LEU A O 1
ATOM 881 N N . VAL A 1 118 ? -3.030 -6.804 -10.366 1.00 96.75 118 VAL A N 1
ATOM 882 C CA . VAL A 1 118 ? -2.255 -7.987 -10.746 1.00 96.75 118 VAL A CA 1
ATOM 883 C C . VAL A 1 118 ? -3.170 -9.051 -11.371 1.00 96.75 118 VAL A C 1
ATOM 885 O O . VAL A 1 118 ? -4.272 -9.324 -10.887 1.00 96.75 118 VAL A O 1
ATOM 888 N N . SER A 1 119 ? -2.703 -9.639 -12.463 1.00 95.00 119 SER A N 1
ATOM 889 C CA . SER A 1 119 ? -3.317 -10.718 -13.227 1.00 95.00 119 SER A CA 1
ATOM 890 C C . SER A 1 119 ? -2.216 -11.663 -13.722 1.00 95.00 119 SER A C 1
ATOM 892 O O . SER A 1 119 ? -1.026 -11.396 -13.561 1.00 95.00 119 SER A O 1
ATOM 894 N N . VAL A 1 120 ? -2.602 -12.782 -14.335 1.00 91.56 120 VAL A N 1
ATOM 895 C CA . VAL A 1 120 ? -1.642 -13.732 -14.928 1.00 91.56 120 VAL A CA 1
ATOM 896 C C . VAL A 1 120 ? -0.883 -13.108 -16.108 1.00 91.56 120 VAL A C 1
ATOM 898 O O . VAL A 1 120 ? 0.233 -13.504 -16.410 1.00 91.56 120 VAL A O 1
ATOM 901 N N . GLU A 1 121 ? -1.466 -12.116 -16.776 1.00 92.25 121 GLU A N 1
ATOM 902 C CA . GLU A 1 121 ? -0.886 -11.487 -17.969 1.00 92.25 121 GLU A CA 1
ATOM 903 C C . GLU A 1 121 ? 0.163 -10.421 -17.628 1.00 92.25 121 GLU A C 1
ATOM 905 O O . GLU A 1 121 ? 0.985 -10.067 -18.474 1.00 92.25 121 GLU A O 1
ATOM 910 N N . ASN A 1 122 ? 0.124 -9.887 -16.403 1.00 94.31 122 ASN A N 1
ATOM 911 C CA . ASN A 1 122 ? 0.947 -8.760 -15.972 1.00 94.31 122 ASN A CA 1
ATOM 912 C C . ASN A 1 122 ? 1.795 -9.061 -14.718 1.00 94.31 122 ASN A C 1
ATOM 914 O O . ASN A 1 122 ? 2.347 -8.143 -14.108 1.00 94.31 122 ASN A O 1
ATOM 918 N N . ASP A 1 123 ? 1.964 -10.341 -14.371 1.00 93.69 123 ASP A N 1
ATOM 919 C CA . ASP A 1 123 ? 2.799 -10.808 -13.252 1.00 93.69 123 ASP A CA 1
ATOM 920 C C . ASP A 1 123 ? 4.303 -10.507 -13.432 1.00 93.69 123 ASP A C 1
ATOM 922 O O . ASP A 1 123 ? 5.082 -10.524 -12.478 1.00 93.69 123 ASP A O 1
ATOM 926 N N . THR A 1 124 ? 4.703 -10.161 -14.656 1.00 93.94 124 THR A N 1
ATOM 927 C CA . THR A 1 124 ? 6.043 -9.691 -15.018 1.00 93.94 124 THR A CA 1
ATOM 928 C C . THR A 1 124 ? 6.237 -8.187 -14.838 1.00 93.94 124 THR A C 1
ATOM 930 O O . THR A 1 124 ? 7.333 -7.689 -15.082 1.00 93.94 124 THR A O 1
ATOM 933 N N . LEU A 1 125 ? 5.220 -7.419 -14.444 1.00 95.75 125 LEU A N 1
ATOM 934 C CA . LEU A 1 125 ? 5.400 -5.994 -14.164 1.00 95.75 125 LEU A CA 1
ATOM 935 C C . LEU A 1 125 ? 6.039 -5.770 -12.786 1.00 95.75 125 LEU A C 1
ATOM 937 O O . LEU A 1 125 ? 5.987 -6.639 -11.919 1.00 95.75 125 LEU A O 1
ATOM 941 N N . PRO A 1 126 ? 6.596 -4.579 -12.514 1.00 96.94 126 PRO A N 1
ATOM 942 C CA . PRO A 1 126 ? 6.929 -4.190 -11.151 1.00 96.94 126 PRO A CA 1
ATOM 943 C C . PRO A 1 126 ? 5.660 -4.189 -10.276 1.00 96.94 126 PRO A C 1
ATOM 945 O O . PRO A 1 126 ? 4.752 -3.382 -10.490 1.00 96.94 126 PRO A O 1
ATOM 948 N N . ILE A 1 127 ? 5.590 -5.095 -9.294 1.00 97.56 127 ILE A N 1
ATOM 949 C CA . ILE A 1 127 ? 4.390 -5.303 -8.467 1.00 97.56 127 ILE A CA 1
ATOM 950 C C . ILE A 1 127 ? 4.529 -4.615 -7.110 1.00 97.56 127 ILE A C 1
ATOM 952 O O . ILE A 1 127 ? 5.397 -4.960 -6.305 1.00 97.56 127 ILE A O 1
ATOM 956 N N . TYR A 1 128 ? 3.618 -3.694 -6.809 1.00 98.44 128 TYR A N 1
ATOM 957 C CA . TYR A 1 128 ? 3.422 -3.156 -5.466 1.00 98.44 128 TYR A CA 1
ATOM 958 C C . TYR A 1 128 ? 2.427 -4.041 -4.717 1.00 98.44 128 TYR A C 1
ATOM 960 O O . TYR A 1 128 ? 1.307 -4.233 -5.177 1.00 98.44 128 TYR A O 1
ATOM 968 N N . SER A 1 129 ? 2.817 -4.587 -3.566 1.00 98.25 129 SER A N 1
ATOM 969 C CA . SER A 1 129 ? 1.993 -5.541 -2.812 1.00 98.25 129 SER A CA 1
ATOM 970 C C . SER A 1 129 ? 1.711 -5.063 -1.395 1.00 98.25 129 SER A C 1
ATOM 972 O O . SER A 1 129 ? 2.642 -4.771 -0.647 1.00 98.25 129 SER A O 1
ATOM 974 N N . VAL A 1 130 ? 0.445 -5.046 -0.984 1.00 98.12 130 VAL A N 1
ATOM 975 C CA . VAL A 1 130 ? 0.072 -4.875 0.430 1.00 98.12 130 VAL A CA 1
ATOM 976 C C . VAL A 1 130 ? 0.056 -6.249 1.097 1.00 98.12 130 VAL A C 1
ATOM 978 O O . VAL A 1 130 ? -0.835 -7.056 0.845 1.00 98.12 130 VAL A O 1
ATOM 981 N N . THR A 1 131 ? 1.044 -6.525 1.946 1.00 97.69 131 THR A N 1
ATOM 982 C CA . THR A 1 131 ? 1.247 -7.867 2.522 1.00 97.69 131 THR A CA 1
ATOM 983 C C . THR A 1 131 ? 0.695 -8.014 3.929 1.00 97.69 131 THR A C 1
ATOM 985 O O . THR A 1 131 ? 0.365 -9.123 4.346 1.00 97.69 131 THR A O 1
ATOM 988 N N . ARG A 1 132 ? 0.568 -6.906 4.663 1.00 97.56 132 ARG A N 1
ATOM 989 C CA . ARG A 1 132 ? 0.028 -6.899 6.021 1.00 97.56 132 ARG A CA 1
ATOM 990 C C . ARG A 1 132 ? -0.805 -5.655 6.263 1.00 97.56 132 ARG A C 1
ATOM 992 O O . ARG A 1 132 ? -0.400 -4.557 5.888 1.00 97.56 132 ARG A O 1
ATOM 999 N N . VAL A 1 133 ? -1.922 -5.832 6.956 1.00 97.12 133 VAL A N 1
ATOM 1000 C CA . VAL A 1 133 ? -2.723 -4.751 7.529 1.00 97.12 133 VAL A CA 1
ATOM 1001 C C . VAL A 1 133 ? -3.021 -5.094 8.979 1.00 97.12 133 VAL A C 1
ATOM 1003 O O . VAL A 1 133 ? -3.434 -6.203 9.288 1.00 97.12 133 VAL A O 1
ATOM 1006 N N . TRP A 1 134 ? -2.815 -4.156 9.887 1.00 96.50 134 TRP A N 1
ATOM 1007 C CA . TRP A 1 134 ? -3.066 -4.357 11.307 1.00 96.50 134 TRP A CA 1
ATOM 1008 C C . TRP A 1 134 ? -3.697 -3.102 11.887 1.00 96.50 134 TRP A C 1
ATOM 1010 O O . TRP A 1 134 ? -3.183 -2.008 11.680 1.00 96.50 134 TRP A O 1
ATOM 1020 N N . ILE A 1 135 ? -4.822 -3.237 12.583 1.00 95.44 135 ILE A N 1
ATOM 1021 C CA . ILE A 1 135 ? -5.586 -2.118 13.137 1.00 95.44 135 ILE A CA 1
ATOM 1022 C C . ILE A 1 135 ? -5.926 -2.417 14.588 1.00 95.44 135 ILE A C 1
ATOM 1024 O O . ILE A 1 135 ? -6.561 -3.430 14.890 1.00 95.44 135 ILE A O 1
ATOM 1028 N N . ARG A 1 136 ? -5.554 -1.496 15.480 1.00 93.75 136 ARG A N 1
ATOM 1029 C CA . ARG A 1 136 ? -5.955 -1.488 16.889 1.00 93.75 136 ARG A CA 1
ATOM 1030 C C . ARG A 1 136 ? -6.455 -0.091 17.256 1.00 93.75 136 ARG A C 1
ATOM 1032 O O . ARG A 1 136 ? -5.667 0.818 17.506 1.00 93.75 136 ARG A O 1
ATOM 1039 N N . GLY A 1 137 ? -7.775 0.084 17.305 1.00 92.19 137 GLY A N 1
ATOM 1040 C CA . GLY A 1 137 ? -8.377 1.361 17.698 1.00 92.19 137 GLY A CA 1
ATOM 1041 C C . GLY A 1 137 ? -8.082 2.486 16.697 1.00 92.19 137 GLY A C 1
ATOM 1042 O O . GLY A 1 137 ? -8.528 2.421 15.554 1.00 92.19 137 GLY A O 1
ATOM 1043 N N . ASP A 1 138 ? -7.361 3.528 17.130 1.00 93.94 138 ASP A N 1
ATOM 1044 C CA . ASP A 1 138 ? -6.950 4.675 16.299 1.00 93.94 138 ASP A CA 1
ATOM 1045 C C . ASP A 1 138 ? -5.585 4.475 15.618 1.00 93.94 138 ASP A C 1
ATOM 1047 O O . ASP A 1 138 ? -5.098 5.377 14.936 1.00 93.94 138 ASP A O 1
ATOM 1051 N N . GLN A 1 139 ? -4.960 3.310 15.795 1.00 96.06 139 GLN A N 1
ATOM 1052 C CA . GLN A 1 139 ? -3.642 2.983 15.258 1.00 96.06 139 GLN A CA 1
ATOM 1053 C C . GLN A 1 139 ? -3.752 1.917 14.174 1.00 96.06 139 GLN A C 1
ATOM 1055 O O . GLN A 1 139 ? -4.507 0.951 14.301 1.00 96.06 139 GLN A O 1
ATOM 1060 N N . GLY A 1 140 ? -2.977 2.102 13.111 1.00 96.75 140 GLY A N 1
ATOM 1061 C CA . GLY A 1 140 ? -2.869 1.170 12.003 1.00 96.75 140 GLY A CA 1
ATOM 1062 C C . GLY A 1 140 ? -1.414 0.938 11.617 1.00 96.75 140 GLY A C 1
ATOM 1063 O O . GLY A 1 140 ? -0.575 1.827 11.743 1.00 96.75 140 GLY A O 1
ATOM 1064 N N . GLU A 1 141 ? -1.118 -0.247 11.116 1.00 98.12 141 GLU A N 1
ATOM 1065 C CA . GLU A 1 141 ? 0.160 -0.607 10.518 1.00 98.12 141 GLU A CA 1
ATOM 1066 C C . GLU A 1 141 ? -0.108 -1.304 9.186 1.00 98.12 141 GLU A C 1
ATOM 1068 O O . GLU A 1 141 ? -0.987 -2.162 9.090 1.00 98.12 141 GLU A O 1
ATOM 1073 N N . VAL A 1 142 ? 0.617 -0.902 8.146 1.00 98.25 142 VAL A N 1
ATOM 1074 C CA . VAL A 1 142 ? 0.528 -1.510 6.817 1.00 98.25 142 VAL A CA 1
ATOM 1075 C C . VAL A 1 142 ? 1.929 -1.816 6.324 1.00 98.25 142 VAL A C 1
ATOM 1077 O O . VAL A 1 142 ? 2.762 -0.911 6.256 1.00 98.25 142 VAL A O 1
ATOM 1080 N N . ASP A 1 143 ? 2.167 -3.065 5.932 1.00 98.62 143 ASP A N 1
ATOM 1081 C CA . ASP A 1 143 ? 3.376 -3.434 5.202 1.00 98.62 143 ASP A CA 1
ATOM 1082 C C . ASP A 1 143 ? 3.090 -3.400 3.700 1.00 98.62 143 ASP A C 1
ATOM 1084 O O . ASP A 1 143 ? 2.200 -4.092 3.199 1.00 98.62 143 ASP A O 1
ATOM 1088 N N . VAL A 1 144 ? 3.874 -2.596 2.985 1.00 98.50 144 VAL A N 1
ATOM 1089 C CA . VAL A 1 144 ? 3.876 -2.528 1.524 1.00 98.50 144 VAL A CA 1
ATOM 1090 C C . VAL A 1 144 ? 5.221 -3.029 1.024 1.00 98.50 144 VAL A C 1
ATOM 1092 O O . VAL A 1 144 ? 6.267 -2.512 1.413 1.00 98.50 144 VAL A O 1
ATOM 1095 N N . VAL A 1 145 ? 5.210 -4.027 0.153 1.00 98.56 145 VAL A N 1
ATOM 1096 C CA . VAL A 1 145 ? 6.388 -4.469 -0.590 1.00 98.56 145 VAL A CA 1
ATOM 1097 C C . VAL A 1 145 ? 6.396 -3.748 -1.929 1.00 98.56 145 VAL A C 1
ATOM 1099 O O . VAL A 1 145 ? 5.404 -3.781 -2.655 1.00 98.56 145 VAL A O 1
ATOM 1102 N N . ARG A 1 146 ? 7.503 -3.074 -2.242 1.00 98.00 146 ARG A N 1
ATOM 1103 C CA . ARG A 1 146 ? 7.708 -2.379 -3.515 1.00 98.00 146 ARG A CA 1
ATOM 1104 C C . ARG A 1 146 ? 8.866 -2.986 -4.310 1.00 98.00 146 ARG A C 1
ATOM 1106 O O . ARG A 1 146 ? 9.816 -3.486 -3.694 1.00 98.00 146 ARG A O 1
ATOM 1113 N N . PRO A 1 147 ? 8.836 -2.879 -5.645 1.00 97.56 147 PRO A N 1
ATOM 1114 C CA . PRO A 1 147 ? 9.992 -3.155 -6.479 1.00 97.56 147 PRO A CA 1
ATOM 1115 C C . PRO A 1 147 ? 11.014 -2.017 -6.344 1.00 97.56 147 PRO A C 1
ATOM 1117 O O . PRO A 1 147 ? 10.663 -0.841 -6.258 1.00 97.56 147 PRO A O 1
ATOM 1120 N N . VAL A 1 148 ? 12.297 -2.362 -6.323 1.00 96.44 148 VAL A N 1
ATOM 1121 C CA . VAL A 1 148 ? 13.411 -1.411 -6.361 1.00 96.44 148 VAL A CA 1
ATOM 1122 C C . VAL A 1 148 ? 14.374 -1.868 -7.442 1.00 96.44 148 VAL A C 1
ATOM 1124 O O . VAL A 1 148 ? 14.801 -3.022 -7.429 1.00 96.44 148 VAL A O 1
ATOM 1127 N N . ALA A 1 149 ? 14.717 -0.969 -8.368 1.00 92.50 149 ALA A N 1
ATOM 1128 C CA . ALA A 1 149 ? 15.709 -1.250 -9.400 1.00 92.50 149 ALA A CA 1
ATOM 1129 C C . ALA A 1 149 ? 17.005 -1.750 -8.748 1.00 92.50 149 ALA A C 1
ATOM 1131 O O . ALA A 1 149 ? 17.549 -1.104 -7.847 1.00 92.50 149 ALA A O 1
ATOM 1132 N N . TRP A 1 150 ? 17.471 -2.917 -9.181 1.00 85.94 150 TRP A N 1
ATOM 1133 C CA . TRP A 1 150 ? 18.632 -3.576 -8.603 1.00 85.94 150 TRP A CA 1
ATOM 1134 C C . TRP A 1 150 ? 19.582 -3.981 -9.721 1.00 85.94 150 TRP A C 1
ATOM 1136 O O . TRP A 1 150 ? 19.181 -4.609 -10.694 1.00 85.94 150 TRP A O 1
ATOM 1146 N N . VAL A 1 151 ? 20.855 -3.617 -9.575 1.00 79.06 151 VAL A N 1
ATOM 1147 C CA . VAL A 1 151 ? 21.919 -4.068 -10.478 1.00 79.06 151 VAL A CA 1
ATOM 1148 C C . VAL A 1 151 ? 22.459 -5.380 -9.911 1.00 79.06 151 VAL A C 1
ATOM 1150 O O . VAL A 1 151 ? 23.503 -5.412 -9.264 1.00 79.06 151 VAL A O 1
ATOM 1153 N N . GLY A 1 152 ? 21.667 -6.442 -10.046 1.00 74.62 152 GLY A N 1
ATOM 1154 C CA . GLY A 1 152 ? 22.014 -7.795 -9.608 1.00 74.62 152 GLY A CA 1
ATOM 1155 C C . GLY A 1 152 ? 22.400 -8.705 -10.765 1.00 74.62 152 GLY A C 1
ATOM 1156 O O . GLY A 1 152 ? 22.248 -8.335 -11.923 1.00 74.62 152 GLY A O 1
ATOM 1157 N N . LEU A 1 153 ? 22.888 -9.902 -10.430 1.00 68.94 153 LEU A N 1
ATOM 1158 C CA . LEU A 1 153 ? 23.125 -10.981 -11.398 1.00 68.94 153 LEU A CA 1
ATOM 1159 C C . LEU A 1 153 ? 21.854 -11.772 -11.757 1.00 68.94 153 LEU A C 1
ATOM 1161 O O . LEU A 1 153 ? 21.918 -12.616 -12.645 1.00 68.94 153 LEU A O 1
ATOM 1165 N N . ASP A 1 154 ? 20.739 -11.539 -11.063 1.00 77.94 154 ASP A N 1
ATOM 1166 C CA . ASP A 1 154 ? 19.509 -12.308 -11.252 1.00 77.94 154 ASP A CA 1
ATOM 1167 C C . ASP A 1 154 ? 18.736 -11.851 -12.501 1.00 77.94 154 ASP A C 1
ATOM 1169 O O . ASP A 1 154 ? 18.773 -10.680 -12.877 1.00 77.94 154 ASP A O 1
ATOM 1173 N N . ASP A 1 155 ? 17.959 -12.763 -13.097 1.00 81.44 155 ASP A N 1
ATOM 1174 C CA . ASP A 1 155 ? 17.144 -12.506 -14.299 1.00 81.44 155 ASP A CA 1
ATOM 1175 C C . ASP A 1 155 ? 15.995 -11.498 -14.076 1.00 81.44 155 ASP A C 1
ATOM 1177 O O . ASP A 1 155 ? 15.326 -11.088 -15.027 1.00 81.44 155 ASP A O 1
ATOM 1181 N N . ARG A 1 156 ? 15.740 -11.075 -12.827 1.00 80.94 156 ARG A N 1
ATOM 1182 C CA . ARG A 1 156 ? 14.737 -10.048 -12.509 1.00 80.94 156 ARG A CA 1
ATOM 1183 C C . ARG A 1 156 ? 15.403 -8.673 -12.397 1.00 80.94 156 ARG A C 1
ATOM 1185 O O . ARG A 1 156 ? 16.300 -8.506 -11.572 1.00 80.94 156 ARG A O 1
ATOM 1192 N N . PRO A 1 157 ? 14.921 -7.640 -13.115 1.00 87.69 157 PRO A N 1
ATOM 1193 C CA . PRO A 1 157 ? 15.557 -6.321 -13.092 1.00 87.69 157 PRO A CA 1
ATOM 1194 C C . PRO A 1 157 ? 15.243 -5.500 -11.823 1.00 87.69 157 PRO A C 1
ATOM 1196 O O . PRO A 1 157 ? 15.653 -4.342 -11.704 1.00 87.69 157 PRO A O 1
ATOM 1199 N N . TRP A 1 158 ? 14.526 -6.076 -10.852 1.00 90.94 158 TRP A N 1
ATOM 1200 C CA . TRP A 1 158 ? 14.234 -5.457 -9.560 1.00 90.94 158 TRP A CA 1
ATOM 1201 C C . TRP A 1 158 ? 14.393 -6.441 -8.400 1.00 90.94 158 TRP A C 1
ATOM 1203 O O . TRP A 1 158 ? 14.175 -7.644 -8.529 1.00 90.94 158 TRP A O 1
ATOM 1213 N N . SER A 1 159 ? 14.711 -5.889 -7.232 1.00 95.06 159 SER A N 1
ATOM 1214 C CA . SER A 1 159 ? 14.635 -6.571 -5.941 1.00 95.06 159 SER A CA 1
ATOM 1215 C C . SER A 1 159 ? 13.453 -6.031 -5.130 1.00 95.06 159 SER A C 1
ATOM 1217 O O . SER A 1 159 ? 12.880 -4.988 -5.454 1.00 95.06 159 SER A O 1
ATOM 1219 N N . LEU A 1 160 ? 13.060 -6.741 -4.074 1.00 96.62 160 LEU A N 1
ATOM 1220 C CA . LEU A 1 160 ? 11.913 -6.379 -3.247 1.00 96.62 160 LEU A CA 1
ATOM 1221 C C . LEU A 1 160 ? 12.352 -5.612 -2.001 1.00 96.62 160 LEU A C 1
ATOM 1223 O O . LEU A 1 160 ? 13.292 -5.995 -1.300 1.00 96.62 160 LEU A O 1
ATOM 1227 N N . GLN A 1 161 ? 11.633 -4.539 -1.683 1.00 97.75 161 GLN A N 1
ATOM 1228 C CA . GLN A 1 161 ? 11.823 -3.783 -0.453 1.00 97.75 161 GLN A CA 1
ATOM 1229 C C . GLN A 1 161 ? 10.507 -3.659 0.305 1.00 97.75 161 GLN A C 1
ATOM 1231 O O . GLN A 1 161 ? 9.531 -3.123 -0.215 1.00 97.75 161 GLN A O 1
ATOM 1236 N N . LYS A 1 162 ? 10.498 -4.090 1.568 1.00 98.44 162 LYS A N 1
ATOM 1237 C CA . LYS A 1 162 ? 9.365 -3.864 2.467 1.00 98.44 162 LYS A CA 1
ATOM 1238 C C . LYS A 1 162 ? 9.423 -2.459 3.059 1.00 98.44 162 LYS A C 1
ATOM 1240 O O . LYS A 1 162 ? 10.483 -1.993 3.479 1.00 98.44 162 LYS A O 1
ATOM 1245 N N . ILE A 1 163 ? 8.272 -1.815 3.165 1.00 98.50 163 ILE A N 1
ATOM 1246 C CA . ILE A 1 163 ? 8.063 -0.557 3.871 1.00 98.50 163 ILE A CA 1
ATOM 1247 C C . ILE A 1 163 ? 6.936 -0.776 4.871 1.00 98.50 163 ILE A C 1
ATOM 1249 O O . ILE A 1 163 ? 5.813 -1.071 4.478 1.00 98.50 163 ILE A O 1
ATOM 1253 N N . THR A 1 164 ? 7.235 -0.598 6.153 1.00 98.62 164 THR A N 1
ATOM 1254 C CA . THR A 1 164 ? 6.225 -0.606 7.215 1.00 98.62 164 THR A CA 1
ATOM 1255 C C . THR A 1 164 ? 5.768 0.823 7.459 1.00 98.62 164 THR A C 1
ATOM 1257 O O . THR A 1 164 ? 6.576 1.696 7.790 1.00 98.62 164 THR A O 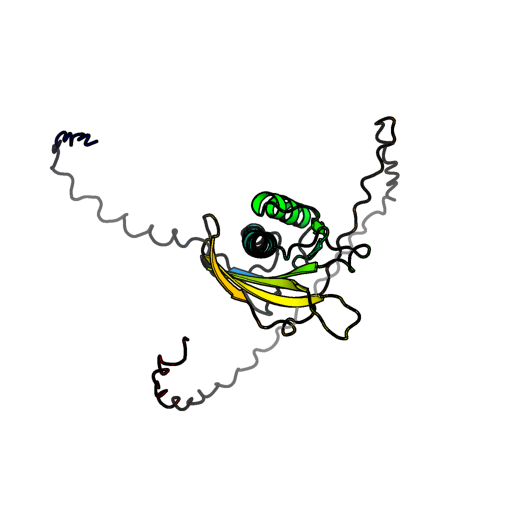1
ATOM 1260 N N . LEU A 1 165 ? 4.478 1.080 7.273 1.00 98.56 165 LEU A N 1
ATOM 1261 C CA . LEU A 1 165 ? 3.856 2.372 7.518 1.00 98.56 165 LEU A CA 1
ATOM 1262 C C . LEU A 1 165 ? 3.023 2.293 8.790 1.00 98.56 165 LEU A C 1
ATOM 1264 O O . LEU A 1 165 ? 2.105 1.486 8.876 1.00 98.56 165 LEU A O 1
ATOM 1268 N N . HIS A 1 166 ? 3.312 3.171 9.745 1.00 98.31 166 HIS A N 1
ATOM 1269 C CA . HIS A 1 166 ? 2.471 3.389 10.914 1.00 98.31 166 HIS A CA 1
ATOM 1270 C C . HIS A 1 166 ? 1.526 4.548 10.626 1.00 98.31 166 HIS A C 1
ATOM 1272 O O . HIS A 1 166 ? 1.956 5.652 10.270 1.00 98.31 166 HIS A O 1
ATOM 1278 N N . LEU A 1 167 ? 0.236 4.293 10.782 1.00 98.19 167 LEU A N 1
ATOM 1279 C CA . LEU A 1 167 ? -0.835 5.236 10.536 1.00 98.19 167 LEU A CA 1
ATOM 1280 C C . LEU A 1 167 ? -1.598 5.509 11.827 1.00 98.19 167 LEU A C 1
ATOM 1282 O O . LEU A 1 167 ? -1.760 4.637 12.680 1.00 98.19 167 LEU A O 1
ATOM 1286 N N . ARG A 1 168 ? -2.109 6.730 11.944 1.00 96.88 168 ARG A N 1
ATOM 1287 C CA . ARG A 1 168 ? -3.041 7.120 12.996 1.00 96.88 168 ARG A CA 1
ATOM 1288 C C . ARG A 1 168 ? -4.319 7.657 12.368 1.00 96.88 168 ARG A C 1
ATOM 1290 O O . ARG A 1 168 ? -4.260 8.359 11.362 1.00 96.88 168 ARG A O 1
ATOM 1297 N N . GLY A 1 169 ? -5.468 7.292 12.921 1.00 91.56 169 GLY A N 1
ATOM 1298 C CA . GLY A 1 169 ? -6.772 7.593 12.341 1.00 91.56 169 GLY A CA 1
ATOM 1299 C C . GLY A 1 169 ? -7.920 6.967 13.125 1.00 91.56 169 GLY A C 1
ATOM 1300 O O . GLY A 1 169 ? -8.023 7.151 14.330 1.00 91.56 169 GLY A O 1
ATOM 1301 N N . GLY A 1 170 ? -8.840 6.287 12.442 1.00 79.62 170 GLY A N 1
ATOM 1302 C CA . GLY A 1 170 ? -10.020 5.666 13.047 1.00 79.62 170 GLY A CA 1
ATOM 1303 C C . GLY A 1 170 ? -11.304 6.271 12.493 1.00 79.62 170 GLY A C 1
ATOM 1304 O O . GLY A 1 170 ? -11.612 6.100 11.318 1.00 79.62 170 GLY A O 1
ATOM 1305 N N . ARG A 1 171 ? -12.057 7.005 13.323 1.00 75.19 171 ARG A N 1
ATOM 1306 C CA . ARG A 1 171 ? -13.314 7.659 12.896 1.00 75.19 171 ARG A CA 1
ATOM 1307 C C . ARG A 1 171 ? -13.107 8.754 11.840 1.00 75.19 171 ARG A C 1
ATOM 1309 O O . ARG A 1 171 ? -14.058 9.158 11.179 1.00 75.19 171 ARG A O 1
ATOM 1316 N N . TYR A 1 172 ? -11.880 9.246 11.712 1.00 79.25 172 TYR A N 1
ATOM 1317 C CA . TYR A 1 172 ? -11.484 10.302 10.787 1.00 79.25 172 TYR A CA 1
ATOM 1318 C C . TYR A 1 172 ? -10.514 9.765 9.726 1.00 79.25 172 TYR A C 1
ATOM 1320 O O . TYR A 1 172 ? -10.240 8.568 9.649 1.00 79.25 172 TYR A O 1
ATOM 1328 N N . LYS A 1 173 ? -9.990 10.665 8.892 1.00 91.31 173 LYS A N 1
ATOM 1329 C CA . LYS A 1 173 ? -8.964 10.355 7.893 1.00 91.31 173 LYS A CA 1
ATOM 1330 C C . LYS A 1 173 ? -7.738 9.703 8.553 1.00 91.31 173 LYS A C 1
ATOM 1332 O O . LYS A 1 173 ? -7.316 10.122 9.626 1.00 91.31 173 LYS A O 1
ATOM 1337 N N . TRP A 1 174 ? -7.175 8.693 7.891 1.00 95.56 174 TRP A N 1
ATOM 1338 C CA . TRP A 1 174 ? -5.899 8.095 8.278 1.00 95.56 174 TRP A CA 1
ATOM 1339 C C . TRP A 1 174 ? -4.732 8.942 7.779 1.00 95.56 174 TRP A C 1
ATOM 1341 O O . TRP A 1 174 ? -4.695 9.350 6.612 1.00 95.56 174 TRP A O 1
ATOM 1351 N N . ASP A 1 175 ? -3.745 9.141 8.640 1.00 97.19 175 ASP A N 1
ATOM 1352 C CA . ASP A 1 175 ? -2.507 9.834 8.322 1.00 97.19 175 ASP A CA 1
ATOM 1353 C C . ASP A 1 175 ? -1.298 8.976 8.663 1.00 97.19 175 ASP A C 1
ATOM 1355 O O . ASP A 1 175 ? -1.263 8.291 9.684 1.00 97.19 175 ASP A O 1
ATOM 1359 N N . VAL A 1 176 ? -0.303 9.003 7.777 1.00 98.06 176 VAL A N 1
ATOM 1360 C CA . VAL A 1 176 ? 0.957 8.289 7.985 1.00 98.06 176 VAL A CA 1
ATOM 1361 C C . VAL A 1 176 ? 1.793 9.080 8.983 1.00 98.06 176 VAL A C 1
ATOM 1363 O O . VAL A 1 176 ? 2.177 10.215 8.710 1.00 98.06 176 VAL A O 1
ATOM 1366 N N . VAL A 1 177 ? 2.087 8.464 10.124 1.00 98.25 177 VAL A N 1
ATOM 1367 C CA . VAL A 1 177 ? 2.918 9.040 11.188 1.00 98.25 177 VAL A CA 1
ATOM 1368 C C . VAL A 1 177 ? 4.384 8.691 10.968 1.00 98.25 177 VAL A C 1
ATOM 1370 O O . VAL A 1 177 ? 5.273 9.508 11.194 1.00 98.25 177 VAL A O 1
ATOM 1373 N N . THR A 1 178 ? 4.661 7.465 10.531 1.00 98.44 178 THR A N 1
ATOM 1374 C CA . THR A 1 178 ? 6.027 6.979 10.326 1.00 98.44 178 THR A CA 1
ATOM 1375 C C . THR A 1 178 ? 6.053 6.007 9.160 1.00 98.44 178 THR A C 1
ATOM 1377 O O . THR A 1 178 ? 5.124 5.226 8.977 1.00 98.44 178 THR A O 1
ATOM 1380 N N . ALA A 1 179 ? 7.122 6.055 8.373 1.00 98.50 179 ALA A N 1
ATOM 1381 C CA . ALA A 1 179 ? 7.407 5.080 7.333 1.00 98.50 179 ALA A CA 1
ATOM 1382 C C . ALA A 1 179 ? 8.821 4.543 7.558 1.00 98.50 179 ALA A C 1
ATOM 1384 O O . ALA A 1 179 ? 9.776 5.317 7.628 1.00 98.50 179 ALA A O 1
ATOM 1385 N N . ARG A 1 180 ? 8.947 3.225 7.689 1.00 98.38 180 ARG A N 1
ATOM 1386 C CA . ARG A 1 180 ? 10.216 2.530 7.889 1.00 98.38 180 ARG A CA 1
ATOM 1387 C C . ARG A 1 180 ? 10.489 1.640 6.689 1.00 98.38 180 ARG A C 1
ATOM 1389 O O . ARG A 1 180 ? 9.816 0.631 6.499 1.00 98.38 180 ARG A O 1
ATOM 1396 N N . ALA A 1 181 ? 11.494 2.002 5.902 1.00 98.31 181 ALA A N 1
ATOM 1397 C CA . ALA A 1 181 ? 12.006 1.137 4.851 1.00 98.31 181 ALA A CA 1
ATOM 1398 C C . ALA A 1 181 ? 12.927 0.069 5.457 1.00 98.31 181 ALA A C 1
ATOM 1400 O O . ALA A 1 181 ? 13.817 0.380 6.251 1.00 98.31 181 ALA A O 1
ATOM 1401 N N . TRP A 1 182 ? 12.706 -1.186 5.084 1.00 98.12 182 TRP A N 1
ATOM 1402 C CA . TRP A 1 182 ? 13.593 -2.300 5.409 1.00 98.12 182 TRP A CA 1
ATOM 1403 C C . TRP A 1 182 ? 14.704 -2.421 4.352 1.00 98.12 182 TRP A C 1
ATOM 1405 O O . TRP A 1 182 ? 14.571 -1.851 3.262 1.00 98.12 182 TRP A O 1
ATOM 1415 N N . PRO A 1 183 ? 15.817 -3.124 4.635 1.00 97.19 183 PRO A N 1
ATOM 1416 C CA . PRO A 1 183 ? 16.855 -3.349 3.634 1.00 97.19 183 PRO A CA 1
ATOM 1417 C C . PRO A 1 183 ? 16.300 -4.082 2.403 1.00 97.19 183 PRO A C 1
ATOM 1419 O O . PRO A 1 183 ? 15.432 -4.951 2.518 1.00 97.19 183 PRO A O 1
ATOM 1422 N N . VAL A 1 184 ? 16.788 -3.715 1.219 1.00 96.00 184 VAL A N 1
ATOM 1423 C CA . VAL A 1 184 ? 16.409 -4.356 -0.051 1.00 96.00 184 VAL A CA 1
ATOM 1424 C C . VAL A 1 184 ? 16.785 -5.843 -0.005 1.00 96.00 184 VAL A C 1
ATOM 1426 O O . VAL A 1 184 ? 17.810 -6.201 0.571 1.00 96.00 184 VAL A O 1
ATOM 1429 N N . GLY A 1 185 ? 15.932 -6.710 -0.551 1.00 93.50 185 GLY A N 1
ATOM 1430 C CA . GLY A 1 185 ? 16.124 -8.163 -0.561 1.00 93.50 185 GLY A CA 1
ATOM 1431 C C . GLY A 1 185 ? 15.735 -8.883 0.735 1.00 93.50 185 GLY A C 1
ATOM 1432 O O . GLY A 1 185 ? 15.813 -10.103 0.795 1.00 93.50 185 GLY A O 1
ATOM 1433 N N . THR A 1 186 ? 15.294 -8.164 1.775 1.00 95.25 186 THR A N 1
ATOM 1434 C CA . THR A 1 186 ? 14.824 -8.792 3.032 1.00 95.25 186 THR A CA 1
ATOM 1435 C C . THR A 1 186 ? 13.331 -9.113 3.035 1.00 95.25 186 THR A C 1
ATOM 1437 O O . THR A 1 186 ? 12.845 -9.807 3.927 1.00 95.25 186 THR A O 1
ATOM 1440 N N . ALA A 1 187 ? 12.584 -8.583 2.065 1.00 95.88 187 ALA A N 1
ATOM 1441 C CA . ALA A 1 187 ? 11.169 -8.875 1.913 1.00 95.88 187 ALA A CA 1
ATOM 1442 C C . ALA A 1 187 ? 10.991 -10.255 1.272 1.00 95.88 187 ALA A C 1
ATOM 1444 O O . ALA A 1 187 ? 11.585 -10.528 0.232 1.00 95.88 187 ALA A O 1
ATOM 1445 N N . ALA A 1 188 ? 10.149 -11.096 1.874 1.00 95.19 188 ALA A N 1
ATOM 1446 C CA . ALA A 1 188 ? 9.686 -12.310 1.217 1.00 95.19 188 ALA A CA 1
ATOM 1447 C C . ALA A 1 188 ? 8.858 -11.950 -0.024 1.00 95.19 188 ALA A C 1
ATOM 1449 O O . ALA A 1 188 ? 8.174 -10.919 -0.043 1.00 95.19 188 ALA A O 1
ATOM 1450 N N . GLU A 1 189 ? 8.916 -12.809 -1.038 1.00 95.25 189 GLU A N 1
ATOM 1451 C CA . GLU A 1 189 ? 8.069 -12.678 -2.217 1.00 95.25 189 GLU A CA 1
ATOM 1452 C C . GLU A 1 189 ? 6.593 -12.836 -1.805 1.00 95.25 189 GLU A C 1
ATOM 1454 O O . GLU A 1 189 ? 6.244 -13.828 -1.156 1.00 95.25 189 GLU A O 1
ATOM 1459 N N . PRO A 1 190 ? 5.733 -11.839 -2.082 1.00 95.31 190 PRO A N 1
ATOM 1460 C CA . PRO A 1 190 ? 4.330 -11.900 -1.705 1.00 95.31 190 PRO A CA 1
ATOM 1461 C C . PRO A 1 190 ? 3.573 -12.907 -2.574 1.00 95.31 190 PRO A C 1
ATOM 1463 O O . PRO A 1 190 ? 3.819 -13.005 -3.773 1.00 95.31 190 PRO A O 1
ATOM 1466 N N . GLU A 1 191 ? 2.603 -13.610 -1.985 1.00 94.62 191 GLU A N 1
ATOM 1467 C CA . GLU A 1 191 ? 1.638 -14.396 -2.763 1.00 94.62 191 GLU A CA 1
ATOM 1468 C C . GLU A 1 191 ? 0.858 -13.438 -3.677 1.00 94.62 191 GLU A C 1
ATOM 1470 O O . GLU A 1 191 ? 0.315 -12.425 -3.218 1.00 94.62 191 GLU A O 1
ATOM 1475 N N . LEU A 1 192 ? 0.856 -13.724 -4.978 1.00 94.50 192 LEU A N 1
ATOM 1476 C CA . LEU A 1 192 ? 0.149 -12.919 -5.967 1.00 94.50 192 LEU A CA 1
ATOM 1477 C C . LEU A 1 192 ? -1.300 -13.386 -6.051 1.00 94.50 192 LEU A C 1
ATOM 1479 O O . LEU A 1 192 ? -1.570 -14.553 -6.337 1.00 94.50 192 LEU A O 1
ATOM 1483 N N . TYR A 1 193 ? -2.231 -12.465 -5.822 1.00 89.88 193 TYR A N 1
ATOM 1484 C CA . TYR A 1 193 ? -3.653 -12.731 -5.972 1.00 89.88 193 TYR A CA 1
ATOM 1485 C C . TYR A 1 193 ? -4.138 -12.085 -7.259 1.00 89.88 193 TYR A C 1
ATOM 1487 O O . TYR A 1 193 ? -4.446 -10.899 -7.289 1.00 89.88 193 TYR A O 1
ATOM 1495 N N . GLY A 1 194 ? -4.180 -12.874 -8.330 1.00 83.50 194 GLY A N 1
ATOM 1496 C CA . GLY A 1 194 ? -4.742 -12.425 -9.595 1.00 83.50 194 GLY A CA 1
ATOM 1497 C C . GLY A 1 194 ? -6.247 -12.201 -9.475 1.00 83.50 194 GLY A C 1
ATOM 1498 O O . GLY A 1 194 ? -6.963 -13.063 -8.957 1.00 83.50 194 GLY A O 1
ATOM 1499 N N . TRP A 1 195 ? -6.738 -11.076 -9.987 1.00 87.38 195 TRP A N 1
ATOM 1500 C CA . TRP A 1 195 ? -8.160 -10.937 -10.298 1.00 87.38 195 TRP A CA 1
ATOM 1501 C C . TRP A 1 195 ? -8.396 -11.335 -11.753 1.00 87.38 195 TRP A C 1
ATOM 1503 O O . TRP A 1 195 ? -7.542 -11.044 -12.595 1.00 87.38 195 TRP A O 1
ATOM 1513 N N . PRO A 1 196 ? -9.522 -12.005 -12.073 1.00 78.75 196 PRO A N 1
ATOM 1514 C CA . PRO A 1 196 ? -9.861 -12.238 -13.465 1.00 78.75 196 PRO A CA 1
ATOM 1515 C C . PRO A 1 196 ? -9.942 -10.877 -14.147 1.00 78.75 196 PRO A C 1
ATOM 1517 O O . PRO A 1 196 ? -10.616 -9.969 -13.649 1.00 78.75 196 PRO A O 1
ATOM 1520 N N . VAL A 1 197 ? -9.237 -10.732 -15.266 1.00 71.44 197 VAL A N 1
ATOM 1521 C CA . VAL A 1 197 ? -9.491 -9.616 -16.166 1.00 71.44 197 VAL A CA 1
ATOM 1522 C C . VAL A 1 197 ? -10.920 -9.831 -16.622 1.00 71.44 197 VAL A C 1
ATOM 1524 O O . VAL A 1 197 ? -11.223 -10.807 -17.307 1.00 71.44 197 VAL A O 1
ATOM 1527 N N . VAL A 1 198 ? -11.833 -8.991 -16.138 1.00 69.81 198 VAL A N 1
ATOM 1528 C CA . VAL A 1 198 ? -13.157 -8.930 -16.734 1.00 69.81 198 VAL A CA 1
ATOM 1529 C C . VAL A 1 198 ? -12.870 -8.433 -18.138 1.00 69.81 198 VAL A C 1
ATOM 1531 O O . VAL A 1 198 ? -12.570 -7.253 -18.305 1.00 69.81 198 VAL A O 1
ATOM 1534 N N . GLU A 1 199 ? -12.846 -9.339 -19.119 1.00 62.50 199 GLU A N 1
ATOM 1535 C CA . GLU A 1 199 ? -12.876 -8.957 -20.523 1.00 62.50 199 GLU A CA 1
ATOM 1536 C C . GLU A 1 199 ? -14.097 -8.062 -20.638 1.00 62.50 199 GLU A C 1
ATOM 1538 O O . GLU A 1 199 ? -15.236 -8.527 -20.549 1.00 62.50 199 GLU A O 1
ATOM 1543 N N . THR A 1 200 ? -13.860 -6.752 -20.677 1.00 59.84 200 THR A N 1
ATOM 1544 C CA . THR A 1 200 ? -14.908 -5.761 -20.825 1.00 59.84 200 THR A CA 1
ATOM 1545 C C . THR A 1 200 ? -15.607 -6.177 -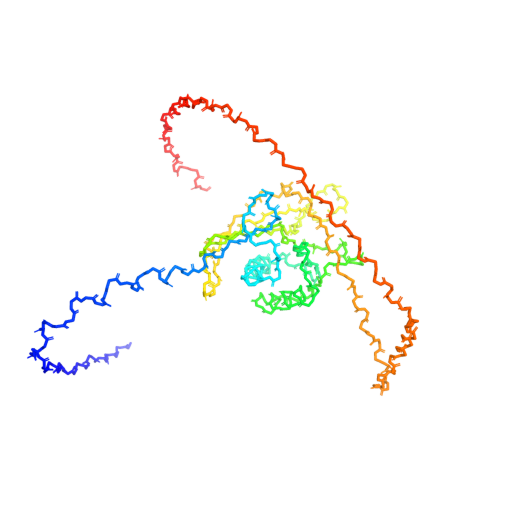22.095 1.00 59.84 200 THR A C 1
ATOM 1547 O O . THR A 1 200 ? -14.991 -6.088 -23.158 1.00 59.84 200 THR A O 1
ATOM 1550 N N . ALA A 1 201 ? -16.816 -6.739 -21.957 1.00 55.03 201 ALA A N 1
ATOM 1551 C CA . ALA A 1 201 ? -17.542 -7.339 -23.063 1.00 55.03 201 ALA A CA 1
ATOM 1552 C C . ALA A 1 201 ? -17.436 -6.365 -24.227 1.00 55.03 201 ALA A C 1
ATOM 1554 O O . ALA A 1 201 ? -17.838 -5.207 -24.072 1.00 55.03 201 ALA A O 1
ATOM 1555 N N . GLN A 1 202 ? -16.751 -6.788 -25.294 1.00 52.84 202 GLN A N 1
ATOM 1556 C CA . GLN A 1 202 ? -16.429 -5.910 -26.406 1.00 52.84 202 GLN A CA 1
ATOM 1557 C C . GLN A 1 202 ? -17.752 -5.340 -26.898 1.00 52.84 202 GLN A C 1
ATOM 1559 O O . GLN A 1 202 ? -18.571 -6.056 -27.469 1.00 52.84 202 GLN A O 1
ATOM 1564 N N . VAL A 1 203 ? -17.997 -4.068 -26.588 1.00 57.94 203 VAL A N 1
ATOM 1565 C CA . VAL A 1 203 ? -19.110 -3.338 -27.169 1.00 57.94 203 VAL A CA 1
ATOM 1566 C C . VAL A 1 203 ? -18.726 -3.225 -28.631 1.00 57.94 203 VAL A C 1
ATOM 1568 O O . VAL A 1 203 ? -17.679 -2.654 -28.946 1.00 57.94 203 VAL A O 1
ATOM 1571 N N . ASP A 1 204 ? -19.499 -3.862 -29.503 1.00 65.62 204 ASP A N 1
ATOM 1572 C CA . ASP A 1 204 ? -19.283 -3.742 -30.934 1.00 65.62 204 ASP A CA 1
ATOM 1573 C C . ASP A 1 204 ? -19.315 -2.260 -31.352 1.00 65.62 204 ASP A C 1
ATOM 1575 O O . ASP A 1 204 ? -19.844 -1.388 -30.656 1.00 65.62 204 ASP A O 1
ATOM 1579 N N . GLU A 1 205 ? -18.718 -1.940 -32.502 1.00 63.38 205 GLU A N 1
ATOM 1580 C CA . GLU A 1 205 ? -18.672 -0.565 -33.029 1.00 63.38 205 GLU A CA 1
ATOM 1581 C C . GLU A 1 205 ? -20.068 0.059 -33.229 1.00 63.38 205 GLU A C 1
ATOM 1583 O O . GLU A 1 205 ? -20.188 1.260 -33.471 1.00 63.38 205 GLU A O 1
ATOM 1588 N N . GLN A 1 206 ? -21.130 -0.742 -33.130 1.00 71.12 206 GLN A N 1
ATOM 1589 C CA . GLN A 1 206 ? -22.516 -0.332 -33.306 1.00 71.12 206 GLN A CA 1
ATOM 1590 C C . GLN A 1 206 ? -23.166 0.115 -31.991 1.00 71.12 206 GLN A C 1
ATOM 1592 O O . GLN A 1 206 ? -24.257 0.686 -32.020 1.00 71.12 206 GLN A O 1
ATOM 1597 N N . GLY A 1 207 ? -22.496 -0.060 -30.844 1.00 65.00 207 GLY A N 1
ATOM 1598 C CA . GLY A 1 207 ? -23.040 0.323 -29.543 1.00 65.00 207 GLY A CA 1
ATOM 1599 C C . GLY A 1 207 ? -24.275 -0.492 -29.151 1.00 65.00 207 GLY A C 1
ATOM 1600 O O . GLY A 1 207 ? -24.949 -0.145 -28.175 1.00 65.00 207 GLY A O 1
ATOM 1601 N N . GLU A 1 208 ? -24.577 -1.566 -29.884 1.00 62.59 208 GLU A N 1
ATOM 1602 C CA . GLU A 1 208 ? -25.585 -2.523 -29.474 1.00 62.59 208 GLU A CA 1
ATOM 1603 C C . GLU A 1 208 ? -24.909 -3.442 -28.463 1.00 62.59 208 GLU A C 1
ATOM 1605 O O . GLU A 1 208 ? -24.026 -4.234 -28.773 1.00 62.59 208 GLU A O 1
ATOM 1610 N N . ARG A 1 209 ? -25.322 -3.340 -27.194 1.00 50.69 209 ARG A N 1
ATOM 1611 C CA . ARG A 1 209 ? -25.139 -4.465 -26.277 1.00 50.69 209 ARG A CA 1
ATOM 1612 C C . ARG A 1 209 ? -25.813 -5.650 -26.954 1.00 50.69 209 ARG A C 1
ATOM 1614 O O . ARG A 1 209 ? -27.042 -5.732 -26.908 1.00 50.69 209 ARG A O 1
ATOM 1621 N N . LEU A 1 210 ? -25.031 -6.534 -27.578 1.00 59.38 210 LEU A N 1
ATOM 1622 C CA . LEU A 1 210 ? -25.517 -7.849 -27.961 1.00 59.38 210 LEU A CA 1
ATOM 1623 C C . LEU A 1 210 ? -26.229 -8.386 -26.718 1.00 59.38 210 LEU A C 1
ATOM 1625 O O . LEU A 1 210 ? -25.611 -8.400 -25.646 1.00 59.38 210 LEU A O 1
ATOM 1629 N N . PRO A 1 211 ? -27.537 -8.690 -26.800 1.00 57.19 211 PRO A N 1
ATOM 1630 C CA . PRO A 1 211 ? -28.261 -9.184 -25.650 1.00 57.19 211 PRO A CA 1
ATOM 1631 C C . PRO A 1 211 ? -27.475 -10.387 -25.161 1.00 57.19 211 PRO A C 1
ATOM 1633 O O . PRO A 1 211 ? -27.265 -11.329 -25.927 1.00 57.19 211 PRO A O 1
ATOM 1636 N N . GLU A 1 212 ? -26.975 -10.312 -23.924 1.00 57.47 212 GLU A N 1
ATOM 1637 C CA . GLU A 1 212 ? -26.411 -11.472 -23.259 1.00 57.47 212 GLU A CA 1
ATOM 1638 C C . GLU A 1 212 ? -27.475 -12.546 -23.402 1.00 57.47 212 GLU A C 1
ATOM 1640 O O . GLU A 1 212 ? -28.562 -12.450 -22.822 1.00 57.47 212 GLU A O 1
ATOM 1645 N N . ALA A 1 213 ? -27.199 -13.532 -24.249 1.00 51.78 213 ALA A N 1
ATOM 1646 C CA . ALA A 1 213 ? -27.966 -14.747 -24.305 1.00 51.78 213 ALA A CA 1
ATOM 1647 C C . ALA A 1 213 ? -27.683 -15.471 -22.985 1.00 51.78 213 ALA A C 1
ATOM 1649 O O . ALA A 1 213 ? -26.940 -16.444 -22.923 1.00 51.78 213 ALA A O 1
ATOM 1650 N N . PHE A 1 214 ? -28.273 -14.959 -21.904 1.00 51.25 214 PHE A N 1
ATOM 1651 C CA . PHE A 1 214 ? -28.550 -15.679 -20.682 1.00 51.25 214 PHE A CA 1
ATOM 1652 C C . PHE A 1 214 ? -29.594 -16.737 -21.037 1.00 51.25 214 PHE A C 1
ATOM 1654 O O . PHE A 1 214 ? -30.750 -16.695 -20.627 1.00 51.25 214 PHE A O 1
ATOM 1661 N N . THR A 1 215 ? -29.167 -17.739 -21.799 1.00 49.06 215 THR A N 1
ATOM 1662 C CA . THR A 1 215 ? -29.748 -19.069 -21.719 1.00 49.06 215 THR A CA 1
ATOM 1663 C C . THR A 1 215 ? -29.228 -19.686 -20.422 1.00 49.06 215 THR A C 1
ATOM 1665 O O . THR A 1 215 ? -28.417 -20.602 -20.416 1.00 49.06 215 THR A O 1
ATOM 1668 N N . GLN A 1 216 ? -29.685 -19.149 -19.288 1.00 53.84 216 GLN A N 1
ATOM 1669 C CA . GLN A 1 216 ? -29.873 -19.964 -18.097 1.00 53.84 216 GLN A CA 1
ATOM 1670 C C . GLN A 1 216 ? -31.256 -20.591 -18.226 1.00 53.84 216 GLN A C 1
ATOM 1672 O O . GLN A 1 216 ? -32.223 -20.177 -17.593 1.00 53.84 216 GLN A O 1
ATOM 1677 N N . GLU A 1 217 ? -31.347 -21.611 -19.072 1.00 54.94 217 GLU A N 1
ATOM 1678 C CA . GLU A 1 217 ? -32.353 -22.641 -18.868 1.00 54.94 217 GLU A CA 1
ATOM 1679 C C . GLU A 1 217 ? -31.847 -23.472 -17.685 1.00 54.94 217 GLU A C 1
ATOM 1681 O O . GLU A 1 217 ? -31.143 -24.466 -17.835 1.00 54.94 217 GLU A O 1
ATOM 1686 N N . ALA A 1 218 ? -32.085 -22.956 -16.477 1.00 58.78 218 ALA A N 1
ATOM 1687 C CA . ALA A 1 218 ? -31.863 -23.704 -15.257 1.00 58.78 218 ALA A CA 1
ATOM 1688 C C . ALA A 1 218 ? -32.834 -24.894 -15.281 1.00 58.78 218 ALA A C 1
ATOM 1690 O O . ALA A 1 218 ? -34.050 -24.667 -15.293 1.00 58.78 218 ALA A O 1
ATOM 1691 N N . PRO A 1 219 ? -32.358 -26.151 -15.292 1.00 59.53 219 PRO A N 1
ATOM 1692 C CA . PRO A 1 219 ? -33.241 -27.264 -15.011 1.00 59.53 219 PRO A CA 1
ATOM 1693 C C . PRO A 1 219 ? -33.749 -27.068 -13.583 1.00 59.53 219 PRO A C 1
ATOM 1695 O O . PRO A 1 219 ? -32.977 -27.026 -12.624 1.00 59.53 219 PRO A O 1
ATOM 1698 N N . ALA A 1 220 ? -35.060 -26.881 -13.458 1.00 59.03 220 ALA A N 1
ATOM 1699 C CA . ALA A 1 220 ? -35.755 -26.915 -12.187 1.00 59.03 220 ALA A CA 1
ATOM 1700 C C . ALA A 1 220 ? -35.682 -28.347 -11.642 1.00 59.03 220 ALA A C 1
ATOM 1702 O O . ALA A 1 220 ? -36.616 -29.130 -11.808 1.00 59.03 220 ALA A O 1
ATOM 1703 N N . GLU A 1 221 ? -34.559 -28.711 -11.027 1.00 66.75 221 GLU A N 1
ATOM 1704 C CA . GLU A 1 221 ? -34.519 -29.905 -10.198 1.00 66.75 221 GLU A CA 1
ATOM 1705 C C . GLU A 1 221 ? -35.241 -29.597 -8.876 1.00 66.75 221 GLU A C 1
ATOM 1707 O O . GLU A 1 221 ? -34.921 -28.609 -8.203 1.00 66.75 221 GLU A O 1
ATOM 1712 N N . PRO A 1 222 ? -36.260 -30.390 -8.505 1.00 63.44 222 PRO A N 1
ATOM 1713 C CA . PRO A 1 222 ? -36.943 -30.234 -7.235 1.00 63.44 222 PRO A CA 1
ATOM 1714 C C . PRO A 1 222 ? -35.961 -30.536 -6.101 1.00 63.44 222 PRO A C 1
ATOM 1716 O O . PRO A 1 222 ? -35.411 -31.629 -6.006 1.00 63.44 222 PRO A O 1
ATOM 1719 N N . VAL A 1 223 ? -35.757 -29.555 -5.222 1.00 59.00 223 VAL A N 1
ATOM 1720 C CA . VAL A 1 223 ? -34.976 -29.716 -3.995 1.00 59.00 223 VAL A CA 1
ATOM 1721 C C . VAL A 1 223 ? -35.737 -30.671 -3.072 1.00 59.00 223 VAL A C 1
ATOM 1723 O O . VAL A 1 223 ? -36.649 -30.261 -2.351 1.00 59.00 223 VAL A O 1
ATOM 1726 N N . GLU A 1 224 ? -35.390 -31.959 -3.109 1.00 56.97 224 GLU A N 1
ATOM 1727 C CA . GLU A 1 224 ? -35.791 -32.912 -2.079 1.00 56.97 224 GLU A CA 1
ATOM 1728 C C . GLU A 1 224 ? -35.196 -32.468 -0.740 1.00 56.97 224 GLU A C 1
ATOM 1730 O O . GLU A 1 224 ? -33.985 -32.406 -0.528 1.00 56.97 224 GLU A O 1
ATOM 1735 N N . SER A 1 225 ? -36.094 -32.116 0.174 1.00 59.81 225 SER A N 1
ATOM 1736 C CA . SER A 1 225 ? -35.795 -31.788 1.559 1.00 59.81 225 SER A CA 1
ATOM 1737 C C . SER A 1 225 ? -35.342 -33.048 2.302 1.00 59.81 225 SER A C 1
ATOM 1739 O O . SER A 1 225 ? -36.140 -33.749 2.920 1.00 59.81 225 SER A O 1
ATOM 1741 N N . THR A 1 226 ? -34.045 -33.343 2.276 1.00 49.78 226 THR A N 1
ATOM 1742 C CA . THR A 1 226 ? -33.434 -34.273 3.231 1.00 49.78 226 THR A CA 1
ATOM 1743 C C . THR A 1 226 ? -33.079 -33.519 4.505 1.00 49.78 226 THR A C 1
ATOM 1745 O O . THR A 1 226 ? -31.977 -32.995 4.665 1.00 49.78 226 THR A O 1
ATOM 1748 N N . ALA A 1 227 ? -34.038 -33.473 5.429 1.00 51.94 227 ALA A N 1
ATOM 1749 C CA . ALA A 1 227 ? -33.795 -33.207 6.839 1.00 51.94 227 ALA A CA 1
ATOM 1750 C C . ALA A 1 227 ? -32.929 -34.340 7.427 1.00 51.94 227 ALA A C 1
ATOM 1752 O O . ALA A 1 227 ? -33.434 -35.304 7.998 1.00 51.94 227 ALA A O 1
ATOM 1753 N N . ALA A 1 228 ? -31.612 -34.245 7.243 1.00 54.91 228 ALA A N 1
ATOM 1754 C CA . ALA A 1 228 ? -30.645 -35.128 7.877 1.00 54.91 228 ALA A CA 1
ATOM 1755 C C . ALA A 1 228 ? -30.316 -34.598 9.280 1.00 54.91 228 ALA A C 1
ATOM 1757 O O . ALA A 1 228 ? -29.620 -33.601 9.454 1.00 54.91 228 ALA A O 1
ATOM 1758 N N . TYR A 1 229 ? -30.927 -35.261 10.259 1.00 56.69 229 TYR A N 1
ATOM 1759 C CA . TYR A 1 229 ? -30.426 -35.570 11.599 1.00 56.69 229 TYR A CA 1
ATOM 1760 C C . TYR A 1 229 ? -29.091 -34.899 11.995 1.00 56.69 229 TYR A C 1
ATOM 1762 O O . TYR A 1 229 ? -28.015 -35.314 11.570 1.00 56.69 229 TYR A O 1
ATOM 1770 N N . VAL A 1 230 ? -29.160 -33.890 12.867 1.00 61.97 230 VAL A N 1
ATOM 1771 C CA . VAL A 1 230 ? -27.997 -33.405 13.622 1.00 61.97 230 VAL A CA 1
ATOM 1772 C C . VAL A 1 230 ? -27.795 -34.367 14.789 1.00 61.97 230 VAL A C 1
ATOM 1774 O O . VAL A 1 230 ? -28.605 -34.390 15.717 1.00 61.97 230 VAL A O 1
ATOM 1777 N N . GLU A 1 231 ? -26.749 -35.190 14.729 1.00 62.38 231 GLU A N 1
ATOM 1778 C 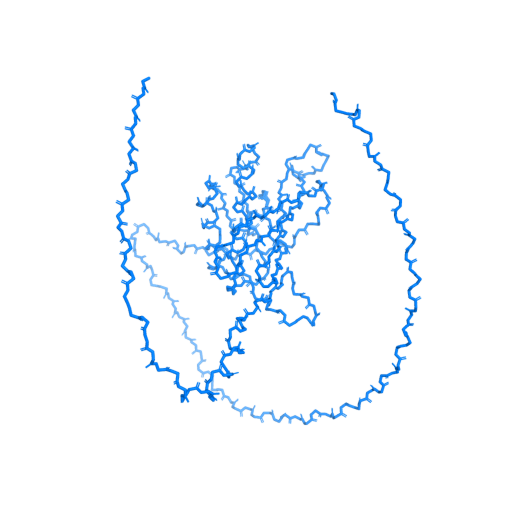CA . GLU A 1 231 ? -26.341 -35.998 15.877 1.00 62.38 231 GLU A CA 1
ATOM 1779 C C . GLU A 1 231 ? -25.886 -35.099 17.044 1.00 62.38 231 GLU A C 1
ATOM 1781 O O . GLU A 1 231 ? -25.258 -34.056 16.828 1.00 62.38 231 GLU A O 1
ATOM 1786 N N . PRO A 1 232 ? -26.209 -35.469 18.296 1.00 61.78 232 PRO A N 1
ATOM 1787 C CA . PRO A 1 232 ? -25.790 -34.727 19.473 1.00 61.78 232 PRO A CA 1
ATOM 1788 C C . PRO A 1 232 ? -24.277 -34.864 19.655 1.00 61.78 232 PRO A C 1
ATOM 1790 O O . PRO A 1 232 ? -23.770 -35.949 19.924 1.00 61.78 232 PRO A O 1
ATOM 1793 N N . VAL A 1 233 ? -23.566 -33.742 19.532 1.00 64.06 233 VAL A N 1
ATOM 1794 C CA . VAL A 1 233 ? -22.128 -33.648 19.806 1.00 64.06 233 VAL A CA 1
ATOM 1795 C C . VAL A 1 233 ? -21.870 -34.103 21.240 1.00 64.06 233 VAL A C 1
ATOM 1797 O O . VAL A 1 233 ? -22.346 -33.490 22.202 1.00 64.06 233 VAL A O 1
ATOM 1800 N N . GLU A 1 234 ? -21.134 -35.205 21.363 1.00 59.31 234 GLU A N 1
ATOM 1801 C CA . GLU A 1 234 ? -20.665 -35.740 22.629 1.00 59.31 234 GLU A CA 1
ATOM 1802 C C . GLU A 1 234 ? -19.915 -34.663 23.414 1.00 59.31 234 GLU A C 1
ATOM 1804 O O . GLU A 1 234 ? -19.039 -33.947 22.927 1.00 59.31 234 GLU A O 1
ATOM 1809 N N . ARG A 1 235 ? -20.324 -34.556 24.673 1.00 57.06 235 ARG A N 1
ATOM 1810 C CA . ARG A 1 235 ? -19.772 -33.710 25.718 1.00 57.06 235 ARG A CA 1
ATOM 1811 C C . ARG A 1 235 ? -18.304 -34.098 25.935 1.00 57.06 235 ARG A C 1
ATOM 1813 O O . ARG A 1 235 ? -18.028 -34.982 26.737 1.00 57.06 235 ARG A O 1
ATOM 1820 N N . MET A 1 236 ? -17.381 -33.451 25.220 1.00 55.44 236 MET A N 1
ATOM 1821 C CA . MET A 1 236 ? -15.947 -33.563 25.492 1.00 55.44 236 MET A CA 1
ATOM 1822 C C . MET A 1 236 ? -15.682 -33.156 26.942 1.00 55.44 236 MET A C 1
ATOM 1824 O O . MET A 1 236 ? -15.979 -32.033 27.358 1.00 55.44 236 MET A O 1
ATOM 1828 N N . GLU A 1 237 ? -15.161 -34.117 27.701 1.00 59.12 237 GLU A N 1
ATOM 1829 C CA . GLU A 1 237 ? -14.671 -33.951 29.060 1.00 59.12 237 GLU A CA 1
ATOM 1830 C C . GLU A 1 237 ? -13.700 -32.774 29.145 1.00 59.12 237 GLU A C 1
ATOM 1832 O O . GLU A 1 237 ? -12.790 -32.609 28.329 1.00 59.12 237 GLU A O 1
ATOM 1837 N N . ALA A 1 238 ? -13.917 -31.952 30.167 1.00 55.16 238 ALA A N 1
ATOM 1838 C CA . ALA A 1 238 ? -13.008 -30.903 30.571 1.00 55.16 238 ALA A CA 1
ATOM 1839 C C . ALA A 1 238 ? -11.663 -31.535 30.950 1.00 55.16 238 ALA A C 1
ATOM 1841 O O . ALA A 1 238 ? -11.522 -32.117 32.023 1.00 55.16 238 ALA A O 1
ATOM 1842 N N . ALA A 1 239 ? -10.677 -31.416 30.061 1.00 58.62 239 ALA A N 1
ATOM 1843 C CA . ALA A 1 239 ? -9.291 -31.671 30.406 1.00 58.62 239 ALA A CA 1
ATOM 1844 C C . ALA A 1 239 ? -8.878 -30.659 31.485 1.00 58.62 239 ALA A C 1
ATOM 1846 O O . ALA A 1 239 ? -8.787 -29.454 31.242 1.00 58.62 239 ALA A O 1
ATOM 1847 N N . GLU A 1 240 ? -8.698 -31.178 32.693 1.00 63.22 240 GLU A N 1
ATOM 1848 C CA . GLU A 1 240 ? -8.189 -30.500 33.874 1.00 63.22 240 GLU A CA 1
ATOM 1849 C C . GLU A 1 240 ? -6.817 -29.889 33.549 1.00 63.22 240 GLU A C 1
ATOM 1851 O O . GLU A 1 240 ? -5.806 -30.581 33.422 1.00 63.22 240 GLU A O 1
ATOM 1856 N N . ALA A 1 241 ? -6.799 -28.575 33.316 1.00 62.69 241 ALA A N 1
ATOM 1857 C CA . ALA A 1 241 ? -5.583 -27.832 33.030 1.00 62.69 241 ALA A CA 1
ATOM 1858 C C . ALA A 1 241 ? -4.701 -27.816 34.284 1.00 62.69 241 ALA A C 1
ATOM 1860 O O . ALA A 1 241 ? -5.041 -27.187 35.288 1.00 62.69 241 ALA A O 1
ATOM 1861 N N . ALA A 1 242 ? -3.564 -28.509 34.219 1.00 71.75 242 ALA A N 1
ATOM 1862 C CA . ALA A 1 242 ? -2.553 -28.454 35.262 1.00 71.75 242 ALA A CA 1
ATOM 1863 C C . ALA A 1 242 ? -2.090 -26.995 35.486 1.00 71.75 242 ALA A C 1
ATOM 1865 O O . ALA A 1 242 ? -1.931 -26.246 34.515 1.00 71.75 242 ALA A O 1
ATOM 1866 N N . PRO A 1 243 ? -1.870 -26.575 36.744 1.00 71.75 243 PRO A N 1
ATOM 1867 C CA . PRO A 1 243 ? -1.394 -25.235 37.063 1.00 71.75 243 PRO A CA 1
ATOM 1868 C C . PRO A 1 243 ? -0.022 -25.000 36.424 1.00 71.75 243 PRO A C 1
ATOM 1870 O O . PRO A 1 243 ? 0.954 -25.681 36.729 1.00 71.75 243 PRO A O 1
ATOM 1873 N N . ILE A 1 244 ? 0.040 -24.023 35.521 1.00 73.44 244 ILE A N 1
ATOM 1874 C CA . ILE A 1 244 ? 1.288 -23.543 34.930 1.00 73.44 244 ILE A CA 1
ATOM 1875 C C . ILE A 1 244 ? 2.047 -22.816 36.042 1.00 73.44 244 ILE A C 1
ATOM 1877 O O . ILE A 1 244 ? 1.650 -21.723 36.452 1.00 73.44 244 ILE A O 1
ATOM 1881 N N . GLU A 1 245 ? 3.111 -23.432 36.558 1.00 74.06 245 GLU A N 1
ATOM 1882 C CA . GLU A 1 245 ? 4.015 -22.761 37.489 1.00 74.06 245 GLU A CA 1
ATOM 1883 C C . GLU A 1 245 ? 4.616 -21.528 36.795 1.00 74.06 245 GLU A C 1
ATOM 1885 O O . GLU A 1 245 ? 5.155 -21.643 35.688 1.00 74.06 245 GLU A O 1
ATOM 1890 N N . PRO A 1 246 ? 4.515 -20.329 37.395 1.00 69.81 246 PRO A N 1
ATOM 1891 C CA . PRO A 1 246 ? 5.108 -19.136 36.822 1.00 69.81 246 PRO A CA 1
ATOM 1892 C C . PRO A 1 246 ? 6.626 -19.308 36.821 1.00 69.81 246 PRO A C 1
ATOM 1894 O O . PRO A 1 246 ? 7.275 -19.255 37.866 1.00 69.81 246 PRO A O 1
ATOM 1897 N N . MET A 1 247 ? 7.198 -19.509 35.634 1.00 65.12 247 MET A N 1
ATOM 1898 C CA . MET A 1 247 ? 8.635 -19.403 35.443 1.00 65.12 247 MET A CA 1
ATOM 1899 C C . MET A 1 247 ? 9.057 -17.991 35.839 1.00 65.12 247 MET A C 1
ATOM 1901 O O . MET A 1 247 ? 8.740 -17.020 35.155 1.00 65.12 247 MET A O 1
ATOM 1905 N N . MET A 1 248 ? 9.738 -17.893 36.978 1.00 69.44 248 MET A N 1
ATOM 1906 C CA . MET A 1 248 ? 10.391 -16.684 37.457 1.00 69.44 248 MET A CA 1
ATOM 1907 C C . MET A 1 248 ? 11.423 -16.261 36.412 1.00 69.44 248 MET A C 1
ATOM 1909 O O . MET A 1 248 ? 12.535 -16.783 36.374 1.00 69.44 248 MET A O 1
ATOM 1913 N N . THR A 1 249 ? 11.036 -15.353 35.521 1.00 72.94 249 THR A N 1
ATOM 1914 C CA . THR A 1 249 ? 11.951 -14.742 34.566 1.00 72.94 249 THR A CA 1
ATOM 1915 C C . THR A 1 249 ? 12.924 -13.877 35.352 1.00 72.94 249 THR A C 1
ATOM 1917 O O . THR A 1 249 ? 12.542 -12.876 35.960 1.00 72.94 249 THR A O 1
ATOM 1920 N N . GLU A 1 250 ? 14.183 -14.302 35.374 1.00 79.31 250 GLU A N 1
ATOM 1921 C CA . GLU A 1 250 ? 15.293 -13.543 35.933 1.00 79.31 250 GLU A CA 1
ATOM 1922 C C . GLU A 1 250 ? 15.317 -12.140 35.291 1.00 79.31 250 GLU A C 1
ATOM 1924 O O . GLU A 1 250 ? 15.228 -12.027 34.062 1.00 79.31 250 GLU A O 1
ATOM 1929 N N . PRO A 1 251 ? 15.346 -11.053 36.084 1.00 80.44 251 PRO A N 1
ATOM 1930 C CA . PRO A 1 251 ? 15.298 -9.703 35.544 1.00 80.44 251 PRO A CA 1
ATOM 1931 C C . PRO A 1 251 ? 16.534 -9.446 34.680 1.00 80.44 251 PRO A C 1
ATOM 1933 O O . PRO A 1 251 ? 17.666 -9.643 35.122 1.00 80.44 251 PRO A O 1
ATOM 1936 N N . ALA A 1 252 ? 16.312 -8.991 33.445 1.00 79.81 252 ALA A N 1
ATOM 1937 C CA . ALA A 1 252 ? 17.394 -8.646 32.532 1.00 79.81 252 ALA A CA 1
ATOM 1938 C C . ALA A 1 252 ? 18.334 -7.603 33.173 1.00 79.81 252 ALA A C 1
ATOM 1940 O O . ALA A 1 252 ? 17.850 -6.665 33.820 1.00 79.81 252 ALA A O 1
ATOM 1941 N N . PRO A 1 253 ? 19.663 -7.736 32.998 1.00 86.81 253 PRO A N 1
ATOM 1942 C CA . PRO A 1 253 ? 20.613 -6.781 33.546 1.00 86.81 253 PRO A CA 1
ATOM 1943 C C . PRO A 1 253 ? 20.381 -5.380 32.953 1.00 86.81 253 PRO A C 1
ATOM 1945 O O . PRO A 1 253 ? 19.920 -5.251 31.814 1.00 86.81 253 PRO A O 1
ATOM 1948 N N . PRO A 1 254 ? 20.695 -4.315 33.708 1.00 83.62 254 PRO A N 1
ATOM 1949 C CA . PRO A 1 254 ? 20.538 -2.945 33.240 1.00 83.62 254 PRO A CA 1
ATOM 1950 C C . PRO A 1 254 ? 21.380 -2.708 31.981 1.00 83.62 254 PRO A C 1
ATOM 1952 O O . PRO A 1 254 ? 22.577 -2.985 31.952 1.00 83.62 254 PRO A O 1
ATOM 1955 N N . VAL A 1 255 ? 20.742 -2.183 30.935 1.00 85.81 255 VAL A N 1
ATOM 1956 C CA . VAL A 1 255 ? 21.418 -1.792 29.694 1.00 85.81 255 VAL A CA 1
ATOM 1957 C C . VAL A 1 255 ? 22.258 -0.544 29.973 1.00 85.81 255 VAL A C 1
ATOM 1959 O O . VAL A 1 255 ? 21.711 0.537 30.205 1.00 85.81 255 VAL A O 1
ATOM 1962 N N . GLU A 1 256 ? 23.584 -0.684 29.952 1.00 78.69 256 GLU A N 1
ATOM 1963 C CA . GLU A 1 256 ? 24.507 0.452 29.980 1.00 78.69 256 GLU A CA 1
ATOM 1964 C C . GLU A 1 256 ? 24.417 1.223 28.656 1.00 78.69 256 GLU A C 1
ATOM 1966 O O . GLU A 1 256 ? 24.780 0.738 27.584 1.00 78.69 256 GLU A O 1
ATOM 1971 N N . TRP A 1 257 ? 23.901 2.450 28.722 1.00 78.31 257 TRP A N 1
ATOM 1972 C CA . TRP A 1 257 ? 23.849 3.355 27.581 1.00 78.31 257 TRP A CA 1
ATOM 1973 C C . TRP A 1 257 ? 25.221 3.988 27.350 1.00 78.31 257 TRP A C 1
ATOM 1975 O O . TRP A 1 257 ? 25.630 4.886 28.087 1.00 78.31 257 TRP A O 1
ATOM 1985 N N . HIS A 1 258 ? 25.912 3.576 26.288 1.00 80.50 258 HIS A N 1
ATOM 1986 C CA . HIS A 1 258 ? 27.081 4.302 25.802 1.00 80.50 258 HIS A CA 1
ATOM 1987 C C . HIS A 1 258 ? 26.651 5.409 24.823 1.00 80.50 258 HIS A C 1
ATOM 1989 O O . HIS A 1 258 ? 25.987 5.117 23.824 1.00 80.50 258 HIS A O 1
ATOM 1995 N N . PRO A 1 259 ? 27.008 6.683 25.071 1.00 76.44 259 PRO A N 1
ATOM 1996 C CA . PRO A 1 259 ? 26.733 7.759 24.129 1.00 76.44 259 PRO A CA 1
ATOM 1997 C C . PRO A 1 259 ? 27.523 7.543 22.834 1.00 76.44 259 PRO A C 1
ATOM 1999 O O . PRO A 1 259 ? 28.733 7.319 22.854 1.00 76.44 259 PRO A O 1
ATOM 2002 N N . ILE A 1 260 ? 26.833 7.633 21.696 1.00 75.56 260 ILE A N 1
ATOM 2003 C CA . ILE A 1 260 ? 27.454 7.548 20.371 1.00 75.56 260 ILE A CA 1
ATOM 2004 C C . ILE A 1 260 ? 28.336 8.795 20.171 1.00 75.56 260 ILE A C 1
ATOM 2006 O O . ILE A 1 260 ? 27.8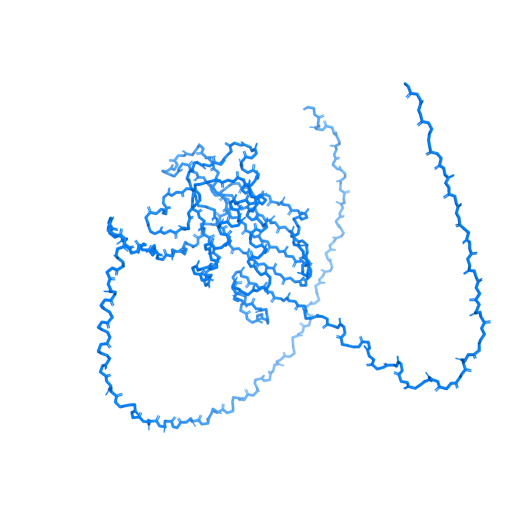35 9.916 20.321 1.00 75.56 260 ILE A O 1
ATOM 2010 N N . PRO A 1 261 ? 29.631 8.648 19.835 1.00 73.25 261 PRO A N 1
ATOM 2011 C CA . PRO A 1 261 ? 30.514 9.786 19.612 1.00 73.25 261 PRO A CA 1
ATOM 2012 C C . PRO A 1 261 ? 30.042 10.615 18.408 1.00 73.25 261 PRO A C 1
ATOM 2014 O O . PRO A 1 261 ? 29.860 10.102 17.309 1.00 73.25 261 PRO A O 1
ATOM 2017 N N . GLN A 1 262 ? 29.868 11.924 18.614 1.00 73.50 262 GLN A N 1
ATOM 2018 C CA . GLN A 1 262 ? 29.356 12.878 17.616 1.00 73.50 262 GLN A CA 1
ATOM 2019 C C . GLN A 1 262 ? 30.329 13.184 16.453 1.00 73.50 262 GLN A C 1
ATOM 2021 O O . GLN A 1 262 ? 30.068 14.079 15.654 1.00 73.50 262 GLN A O 1
ATOM 2026 N N . SER A 1 263 ? 31.462 12.487 16.340 1.00 68.06 263 SER A N 1
ATOM 2027 C CA . SER A 1 263 ? 32.567 12.880 15.455 1.00 68.06 263 SER A CA 1
ATOM 2028 C C . SER A 1 263 ? 32.537 12.292 14.038 1.00 68.06 263 SER A C 1
ATOM 2030 O O . SER A 1 263 ? 33.449 12.582 13.268 1.00 68.06 263 SER A O 1
ATOM 2032 N N . SER A 1 264 ? 31.525 11.506 13.655 1.00 53.72 264 SER A N 1
ATOM 2033 C CA . SER A 1 264 ? 31.492 10.824 12.346 1.00 53.72 264 SER A CA 1
ATOM 2034 C C . SER A 1 264 ? 30.659 11.506 11.252 1.00 53.72 264 SER A C 1
ATOM 2036 O O . SER A 1 264 ? 30.499 10.936 10.178 1.00 53.72 264 SER A O 1
ATOM 2038 N N . TRP A 1 265 ? 30.174 12.732 11.468 1.00 55.84 265 TRP A N 1
ATOM 2039 C CA . TRP A 1 265 ? 29.505 13.517 10.422 1.00 55.84 265 TRP A CA 1
ATOM 2040 C C . TRP A 1 265 ? 30.488 14.528 9.812 1.00 55.84 265 TRP A C 1
ATOM 2042 O O . TRP A 1 265 ? 30.562 15.678 10.249 1.00 55.84 265 TRP A O 1
ATOM 2052 N N . ARG A 1 266 ? 31.277 14.094 8.827 1.00 55.53 266 ARG A N 1
ATOM 2053 C CA . ARG A 1 266 ? 31.950 14.970 7.859 1.00 55.53 266 ARG A CA 1
ATOM 2054 C C . ARG A 1 266 ? 31.778 14.416 6.459 1.00 55.53 266 ARG A C 1
ATOM 2056 O O . ARG A 1 266 ? 31.893 13.181 6.320 1.00 55.53 266 ARG A O 1
#

Radius of gyration: 29.43 Å; chains: 1; bounding box: 70×85×78 Å

pLDDT: mean 80.63, std 17.85, range [47.59, 98.69]

Sequence (266 aa):
MKTHRQRGGAPARAWGRTAIWMLAGGLLGGSLALLGGCATYANYPAIERDLAVNDPNIHPIPGLMRRALVRVLGDDRLHGRMPERWALNLPKGTGYAMAERVLAETMEQAGVTGGELVSVENDTLPIYSVTRVWIRGDQGEVDVVRPVAWVGLDDRPWSLQKITLHLRGGRYKWDVVTARAWPVGTAAEPELYGWPVVETAQVDEQGERLPEAFTQEAPAEPVESTAAYVEPVERMEAAEAAPIEPMMTEPAPPVEWHPIPQSSWR

Secondary structure (DSSP, 8-state):
---------------------SS--SSSSSSGGGG-----EEEESPPTT--SB--TTSTTHHHHHHHHHHHHHHHHHHTT---SSEEEE--TT--HHHHHHHHHHHHHHHT---EEE--TTSTTS-EEEEEEEEEETTEEEEEEEEEEE---SSSSSEEEEEEEEEEE-SSS--EEEEEEEPPTT-SPPPPP-PPP--------TT-------------------------------------------PPPPP---PPPPGGG--